Protein AF-A0A3L8B3D9-F1 (afdb_monomer)

Mean predicted aligned error: 12.48 Å

Solvent-accessible surface area (backbone atoms only — not comparable to full-atom values): 19902 Å² total; per-residue (Å²): 131,82,75,71,50,74,35,73,72,52,37,77,37,43,44,33,79,46,63,21,27,47,73,89,37,82,32,69,69,59,34,49,48,49,50,52,53,47,42,60,42,43,46,84,67,85,53,73,77,55,95,77,71,73,79,82,75,90,79,70,77,66,78,83,80,82,68,80,89,84,62,93,87,73,68,92,82,68,87,80,83,73,86,80,74,57,61,68,60,52,48,52,48,49,52,52,69,70,43,74,51,58,26,36,39,33,36,41,34,40,81,52,83,59,31,41,36,39,40,36,39,34,27,44,81,92,43,80,75,48,74,49,79,47,75,37,68,46,92,51,89,80,44,37,85,81,42,44,70,61,47,48,54,51,46,48,51,53,48,50,39,48,54,52,38,60,68,68,41,84,86,56,78,54,63,72,56,48,54,50,49,70,74,44,81,84,70,89,79,83,64,95,44,56,65,40,44,40,19,46,40,49,13,50,31,24,39,41,44,17,60,38,71,69,40,67,69,30,39,54,47,13,40,55,24,23,51,52,20,40,73,72,42,74,86,38,62,68,52,39,52,54,33,21,50,44,28,41,76,68,72,34,30,72,62,16,36,54,37,38,51,53,43,52,54,49,57,60,70,70,53,62,88,90,57,86,80,50,67,67,61,50,51,53,52,52,51,49,52,50,54,34,30,55,29,35,44,68,63,78,39,73,69,41,35,52,50,17,50,56,50,30,52,56,46,37,56,49,47,56,52,49,41,65,68,63,50,74,56,98,44,78,72,27,56,64,56,40,52,52,46,53,50,55,42,60,74,40,65,125

Secondary structure (DSSP, 8-state):
-----HHHHT-TTTEEEEEEEETTEE-HHHHHHHHHHHHHHHS-------SSSSS----S--------S--TTS-TT-----TT--HHHHHHHHHHHHSPPSEEEEEEEEE-SSEEEEEEEEEETTEEEEEEEEEEE-SSTT-HHHHHHHHHHHHHHHHHHHHHHHHH-TT---HHHHHHHHHS-------SSHHHHHHHHHHHHHHHHHHHH--HHHHHHHHHHHHHHHHH-TT-HHHHHHHHHHHHHTT-HHHHHHHHHHHHHHHHHTSPTTSPPPHHHHHHHHHHHHHHHHHHHTT--HHHHHHHHHHHHHHHHHHHHHHHHHSSS--HHHHHHHHHHHHHHHHH--

Nearest PDB structures (foldseek):
  2pl2-assembly1_B  TM=3.962E-01  e=4.564E-02  Thermus thermophilus HB27
  2c2l-assembly4_D  TM=3.718E-01  e=7.655E-02  Mus musculus
  8ffv-assembly1_D  TM=4.829E-01  e=8.828E-01  Homo sapiens
  1kt1-assembly1_A  TM=3.239E-01  e=3.969E-01  Saimiri boliviensis
  1ihg-assembly1_A  TM=5.149E-01  e=3.452E+00  Bos taurus

Foldseek 3Di:
DAQDFLCVLPPCAAEAADWEAEQNHTDPVLSVLLVVLLCLLTPQDDADFDPPFDDPPPPPRDPDPPPPPDDPDPPPDDPDPDDPPPVVVVVVVVVSVPHHHQKYKYWYWYDDQFKIKIKIWIDGVVDTQDIDIFIFGDPDRRCCVVCVVVSSSVRSLLVSLVCSLQLQAPPHDRPVSNVSNVVDPDNPDHAPDSLLSSLVSLLVSLLSVCRRPVDPVSLVSNLVSLVSNCVRPVLDLSSLVSNLSSCLSVLNLVVSLVSLVSNLVSLVVPDDPPDDDDLVSVLVSLVSLLSNLVSQCSVPDPVSVVVSLVSLVVSLVVLVVSLVVQQPDDDPVSVVSNVSSVVSNVSSPD

Sequence (350 aa):
MQVVGVWDYYRPNNLKIGTITVDNTESKSHAELFRARFDHHFQPKTSKPLSKGFVEVQTLDFPQLFLAADSESKFNDITIEVKGVNVGLLYRYITLVAEPPRWTIEGDIQTMPDRLLLSLRMTRGDRLIRTWYLEEYAQVPGEIEKEKALMLERLIDQAIFQIAFDLTNRSEKNEDIVNWQRSLPVHNISFPDRRSFAAFYDGKSALSRYFAFGGQKDLLTAIEKLRLLRAYMPDFNEGLKLLALALAENRNETEAIHVYEQLLDLMKRSQPAGAAVSAQSVLEIRSVELHKATALSKLYVWRSTHQAHDELVALSEKLDQDYKVYCKTSSTDAITTCAKFEELQALTSI

Radius of gyration: 23.55 Å; Cα contacts (8 Å, |Δi|>4): 410; chains: 1; bounding box: 64×55×68 Å

Structure (mmCIF, N/CA/C/O backbone):
data_AF-A0A3L8B3D9-F1
#
_entry.id   AF-A0A3L8B3D9-F1
#
loop_
_atom_site.group_PDB
_atom_site.id
_atom_site.type_symbol
_atom_site.label_atom_id
_atom_site.label_alt_id
_atom_site.label_comp_id
_atom_site.label_asym_id
_atom_site.label_entity_id
_atom_site.label_seq_id
_atom_site.pdbx_PDB_ins_code
_atom_site.Cartn_x
_atom_site.Cartn_y
_atom_site.Cartn_z
_atom_site.occupancy
_atom_site.B_iso_or_equiv
_atom_site.auth_seq_id
_atom_site.auth_comp_id
_atom_site.auth_asym_id
_atom_site.auth_atom_id
_atom_site.pdbx_PDB_model_num
ATOM 1 N N . MET A 1 1 ? -3.434 7.097 -17.054 1.00 23.52 1 MET A N 1
ATOM 2 C CA . MET A 1 1 ? -4.725 6.814 -16.393 1.00 23.52 1 MET A CA 1
ATOM 3 C C . MET A 1 1 ? -4.432 6.856 -14.903 1.00 23.52 1 MET A C 1
ATOM 5 O O . MET A 1 1 ? -3.704 5.992 -14.455 1.00 23.52 1 MET A O 1
ATOM 9 N N . GLN A 1 2 ? -4.835 7.911 -14.186 1.00 28.23 2 GLN A N 1
ATOM 10 C CA . GLN A 1 2 ? -4.461 8.093 -12.774 1.00 28.23 2 GLN A CA 1
ATOM 11 C C . GLN A 1 2 ? -4.980 6.921 -11.931 1.00 28.23 2 GLN A C 1
ATOM 13 O O . GLN A 1 2 ? -6.186 6.667 -11.915 1.00 28.23 2 GLN A O 1
ATOM 18 N N . VAL A 1 3 ? -4.087 6.226 -11.224 1.00 32.84 3 VAL A N 1
ATOM 19 C CA . VAL A 1 3 ? -4.480 5.291 -10.165 1.00 32.84 3 VAL A CA 1
ATOM 20 C C . VAL A 1 3 ? -5.039 6.113 -9.007 1.00 32.84 3 VAL A C 1
ATOM 22 O O . VAL A 1 3 ? -4.303 6.676 -8.200 1.00 32.84 3 VAL A O 1
ATOM 25 N N . VAL A 1 4 ? -6.365 6.201 -8.950 1.00 42.16 4 VAL A N 1
ATOM 26 C CA . VAL A 1 4 ? -7.094 6.811 -7.837 1.00 42.16 4 VAL A CA 1
ATOM 27 C C . VAL A 1 4 ? -6.780 6.016 -6.571 1.00 42.16 4 VAL A C 1
ATOM 29 O O . VAL A 1 4 ? -7.023 4.808 -6.504 1.00 42.16 4 VAL A O 1
ATOM 32 N N . GLY A 1 5 ? -6.168 6.674 -5.586 1.00 51.06 5 GLY A N 1
ATOM 33 C CA . GLY A 1 5 ? -5.795 6.044 -4.322 1.00 51.06 5 GLY A CA 1
ATOM 34 C C . GLY A 1 5 ? -7.026 5.798 -3.459 1.00 51.06 5 GLY A C 1
ATOM 35 O O . GLY A 1 5 ? -8.008 6.519 -3.589 1.00 51.06 5 GLY A O 1
ATOM 36 N N . VAL A 1 6 ? -6.968 4.821 -2.541 1.00 57.62 6 VAL A N 1
ATOM 37 C CA . VAL A 1 6 ? -8.037 4.569 -1.550 1.00 57.62 6 VAL A CA 1
ATOM 38 C C . VAL A 1 6 ? -8.478 5.886 -0.909 1.00 57.62 6 VAL A C 1
ATOM 40 O O . VAL A 1 6 ? -9.656 6.183 -0.907 1.00 57.62 6 VAL A O 1
ATOM 43 N N . TRP A 1 7 ? -7.556 6.770 -0.538 1.00 55.28 7 TRP A N 1
ATOM 44 C CA . TRP A 1 7 ? -7.857 8.115 -0.034 1.00 55.28 7 TRP A CA 1
ATOM 45 C C . TRP A 1 7 ? -8.907 8.925 -0.810 1.00 55.28 7 TRP A C 1
ATOM 47 O O . TRP A 1 7 ? -9.766 9.558 -0.200 1.00 55.28 7 TRP A O 1
ATOM 57 N N . ASP A 1 8 ? -8.890 8.889 -2.142 1.00 53.66 8 ASP A N 1
ATOM 58 C CA . ASP A 1 8 ? -9.846 9.641 -2.959 1.00 53.66 8 ASP A CA 1
ATOM 59 C C . ASP A 1 8 ? -11.281 9.104 -2.828 1.00 53.66 8 ASP A C 1
ATOM 61 O O . ASP A 1 8 ? -12.239 9.862 -2.992 1.00 53.66 8 ASP A O 1
ATOM 65 N N . TYR A 1 9 ? -11.440 7.824 -2.469 1.00 54.84 9 TYR A N 1
ATOM 66 C CA . TYR A 1 9 ? -12.733 7.217 -2.136 1.00 54.84 9 TYR A CA 1
ATOM 67 C C . TYR A 1 9 ? -13.242 7.708 -0.771 1.00 54.84 9 TYR A C 1
ATOM 69 O O . TYR A 1 9 ? -14.443 7.913 -0.591 1.00 54.84 9 TYR A O 1
ATOM 77 N N . TYR A 1 10 ? -12.324 7.965 0.162 1.00 53.97 10 TYR A N 1
ATOM 78 C CA . TYR A 1 10 ? -12.592 8.306 1.564 1.00 53.97 10 TYR A CA 1
ATOM 79 C C . TYR A 1 10 ? -12.478 9.797 1.869 1.00 53.97 10 TYR A C 1
ATOM 81 O O . TYR A 1 10 ? -12.386 10.169 3.038 1.00 53.97 10 TYR A O 1
ATOM 89 N N . ARG A 1 11 ? -12.502 10.663 0.843 1.00 55.00 11 ARG A N 1
ATOM 90 C CA . ARG A 1 11 ? -12.524 12.119 1.039 1.00 55.00 11 ARG A CA 1
ATOM 91 C C . ARG A 1 11 ? -13.501 12.511 2.161 1.00 55.00 11 ARG A C 1
ATOM 93 O O . ARG A 1 11 ? -14.571 11.899 2.261 1.00 55.00 11 ARG A O 1
ATOM 100 N N . PRO A 1 12 ? -13.196 13.573 2.930 1.00 45.91 12 PRO A N 1
ATOM 101 C CA . PRO A 1 12 ? -13.907 13.952 4.159 1.00 45.91 12 PRO A CA 1
ATOM 102 C C . PRO A 1 12 ? -15.431 14.147 4.039 1.00 45.91 12 PRO A C 1
ATOM 104 O O . PRO A 1 12 ? -16.119 14.191 5.055 1.00 45.91 12 PRO A O 1
ATOM 107 N N . ASN A 1 13 ? -15.974 14.208 2.821 1.00 50.09 13 ASN A N 1
ATOM 108 C CA . ASN A 1 13 ? -17.396 14.423 2.564 1.00 50.09 13 ASN A CA 1
ATOM 109 C C . ASN A 1 13 ? -18.163 13.162 2.135 1.00 50.09 13 ASN A C 1
ATOM 111 O O . ASN A 1 13 ? -19.366 13.229 1.906 1.00 50.09 13 ASN A O 1
ATOM 115 N N . ASN A 1 14 ? -17.508 11.999 2.043 1.00 65.12 14 ASN A N 1
ATOM 116 C CA . ASN A 1 14 ? -18.201 10.728 1.814 1.00 65.12 14 ASN A CA 1
ATOM 117 C C . ASN A 1 14 ? -18.301 9.904 3.097 1.00 65.12 14 ASN A C 1
ATOM 119 O O . ASN A 1 14 ? -19.384 9.421 3.407 1.00 65.12 14 ASN A O 1
ATOM 123 N N . LEU A 1 15 ? -17.216 9.781 3.861 1.00 71.06 15 LEU A N 1
ATOM 124 C CA . LEU A 1 15 ? -17.174 8.971 5.076 1.00 71.06 15 LEU A CA 1
ATOM 125 C C . LEU A 1 15 ? -16.643 9.796 6.247 1.00 71.06 15 LEU A C 1
ATOM 127 O O . LEU A 1 15 ? -15.539 10.333 6.185 1.00 71.06 15 LEU A O 1
ATOM 131 N N . LYS A 1 16 ? -17.412 9.868 7.332 1.00 79.31 16 LYS A N 1
ATOM 132 C CA . LYS A 1 16 ? -17.019 10.537 8.573 1.00 79.31 16 LYS A CA 1
ATOM 133 C C . LYS A 1 16 ? -16.787 9.509 9.675 1.00 79.31 16 LYS A C 1
ATOM 135 O O . LYS A 1 16 ? -17.637 8.661 9.924 1.00 79.31 16 LYS A O 1
ATOM 140 N N . ILE A 1 17 ? -15.682 9.646 10.406 1.00 80.00 17 ILE A N 1
ATOM 141 C CA . ILE A 1 17 ? -15.532 8.991 11.713 1.00 80.00 17 ILE A CA 1
ATOM 142 C C . ILE A 1 17 ? -16.391 9.763 12.720 1.00 80.00 17 ILE A C 1
ATOM 144 O O . ILE A 1 17 ? -16.147 10.951 12.956 1.00 80.00 17 ILE A O 1
ATOM 148 N N . GLY A 1 18 ? -17.436 9.114 13.223 1.00 81.19 18 GLY A N 1
ATOM 149 C CA . GLY A 1 18 ? -18.369 9.614 14.225 1.00 81.19 18 GLY A CA 1
ATOM 150 C C . GLY A 1 18 ? -17.808 9.490 15.639 1.00 81.19 18 GLY A C 1
ATOM 151 O O . GLY A 1 18 ? -16.622 9.734 15.874 1.00 81.19 18 GLY A O 1
ATOM 152 N N . THR A 1 19 ? -18.674 9.150 16.588 1.00 86.56 19 THR A N 1
ATOM 153 C CA . THR A 1 19 ? -18.287 8.960 17.987 1.00 86.56 19 THR A CA 1
ATOM 154 C C . THR A 1 19 ? -17.548 7.634 18.153 1.00 86.56 19 THR A C 1
ATOM 156 O O . THR A 1 19 ? -17.939 6.617 17.577 1.00 86.56 19 THR A O 1
ATOM 159 N N . ILE A 1 20 ? -16.474 7.651 18.944 1.00 87.56 20 ILE A N 1
ATOM 160 C CA . ILE A 1 20 ? -15.840 6.437 19.456 1.00 87.56 20 ILE A CA 1
ATOM 161 C C . ILE A 1 20 ? -16.052 6.404 20.964 1.00 87.56 20 ILE A C 1
ATOM 163 O O . ILE A 1 20 ? -15.706 7.368 21.649 1.00 87.56 20 ILE A O 1
ATOM 167 N N . THR A 1 21 ? -16.621 5.317 21.473 1.00 87.44 21 THR A N 1
ATOM 168 C CA . THR A 1 21 ? -16.729 5.039 22.905 1.00 87.44 21 THR A CA 1
ATOM 169 C C . THR A 1 21 ? -15.628 4.083 23.347 1.00 87.44 21 THR A C 1
ATOM 171 O O . THR A 1 21 ? -15.196 3.217 22.590 1.00 87.44 21 THR A O 1
ATOM 174 N N . VAL A 1 22 ? -15.143 4.263 24.571 1.00 86.50 22 VAL A N 1
ATOM 175 C CA . VAL A 1 22 ? -14.196 3.376 25.249 1.00 86.50 22 VAL A CA 1
ATOM 176 C C . VAL A 1 22 ? -14.793 3.043 26.602 1.00 86.50 22 VAL A C 1
ATOM 178 O O . VAL A 1 22 ? -15.055 3.952 27.390 1.00 86.50 22 VAL A O 1
ATOM 181 N N . ASP A 1 23 ? -15.059 1.766 26.855 1.00 87.88 23 ASP A N 1
ATOM 182 C CA . ASP A 1 23 ? -15.650 1.290 28.108 1.00 87.88 23 ASP A CA 1
ATOM 183 C C . ASP A 1 23 ? -16.920 2.094 28.487 1.00 87.88 23 ASP A C 1
ATOM 185 O O . ASP A 1 23 ? -17.102 2.533 29.622 1.00 87.88 23 ASP A O 1
ATOM 189 N N . ASN A 1 24 ? -17.801 2.312 27.497 1.00 84.94 24 ASN A N 1
ATOM 190 C CA . ASN A 1 24 ? -19.035 3.118 27.565 1.00 84.94 24 ASN A CA 1
ATOM 191 C C . ASN A 1 24 ? -18.855 4.635 27.775 1.00 84.94 24 ASN A C 1
ATOM 193 O O . ASN A 1 24 ? -19.826 5.336 28.062 1.00 84.94 24 ASN A O 1
ATOM 197 N N . THR A 1 25 ? -17.643 5.169 27.610 1.00 87.00 25 THR A N 1
ATOM 198 C CA . THR A 1 25 ? -17.372 6.613 27.696 1.00 87.00 25 THR A CA 1
ATOM 199 C C . THR A 1 25 ? -16.970 7.183 26.342 1.00 87.00 25 THR A C 1
ATOM 201 O O . THR A 1 25 ? -16.122 6.623 25.654 1.00 87.00 25 THR A O 1
ATOM 204 N N . GLU A 1 26 ? -17.576 8.294 25.921 1.00 87.75 26 GLU A N 1
ATOM 205 C CA . GLU A 1 26 ? -17.192 8.941 24.663 1.00 87.75 26 GLU A CA 1
ATOM 206 C C . GLU A 1 26 ? -15.747 9.445 24.718 1.00 87.75 26 GLU A C 1
ATOM 208 O O . GLU A 1 26 ? -15.338 10.129 25.659 1.00 87.75 26 GLU A O 1
ATOM 213 N N . SER A 1 27 ? -14.979 9.160 23.669 1.00 86.00 27 SER A N 1
ATOM 214 C CA . SER A 1 27 ? -13.580 9.541 23.577 1.00 86.00 27 SER A CA 1
ATOM 215 C C . SER A 1 27 ? -13.250 10.221 22.253 1.00 86.00 27 SER A C 1
ATOM 217 O O . SER A 1 27 ? -13.063 9.592 21.208 1.00 86.00 27 SER A O 1
ATOM 219 N N . LYS A 1 28 ? -13.106 11.549 22.311 1.00 85.12 28 LYS A N 1
ATOM 220 C CA . LYS A 1 28 ? -12.676 12.358 21.160 1.00 85.12 28 LYS A CA 1
ATOM 221 C C . LYS A 1 28 ? -11.265 12.001 20.694 1.00 85.12 28 LYS A C 1
ATOM 223 O O . LYS A 1 28 ? -11.034 11.930 19.492 1.00 85.12 28 LYS A O 1
ATOM 228 N N . SER A 1 29 ? -10.356 11.709 21.627 1.00 83.69 29 SER A N 1
ATOM 229 C CA . SER A 1 29 ? -8.969 11.353 21.309 1.00 83.69 29 SER A CA 1
ATOM 230 C C . SER A 1 29 ? -8.868 10.062 20.495 1.00 83.69 29 SER A C 1
ATOM 232 O O . SER A 1 29 ? -8.048 9.982 19.588 1.00 83.69 29 SER A O 1
ATOM 234 N N . HIS A 1 30 ? -9.727 9.070 20.750 1.00 83.00 30 HIS A N 1
ATOM 235 C CA . HIS A 1 30 ? -9.735 7.824 19.978 1.00 83.00 30 HIS A CA 1
ATOM 236 C C . HIS A 1 30 ? -10.319 8.029 18.575 1.00 83.00 30 HIS A C 1
ATOM 238 O O . HIS A 1 30 ? -9.801 7.473 17.607 1.00 83.00 30 HIS A O 1
ATOM 244 N N . ALA A 1 31 ? -11.349 8.873 18.437 1.00 81.12 31 ALA A N 1
ATOM 245 C CA . ALA A 1 31 ? -11.868 9.267 17.125 1.00 81.12 31 ALA A CA 1
ATOM 246 C C . ALA A 1 31 ? -10.813 10.022 16.295 1.00 81.12 31 ALA A C 1
ATOM 248 O O . ALA A 1 31 ? -10.682 9.791 15.093 1.00 81.12 31 ALA A O 1
ATOM 249 N N . GLU A 1 32 ? -10.035 10.900 16.929 1.00 83.56 32 GLU A N 1
ATOM 250 C CA . GLU A 1 32 ? -8.904 11.591 16.301 1.00 83.56 32 GLU A CA 1
ATOM 251 C C . GLU A 1 32 ? -7.762 10.638 15.951 1.00 83.56 32 GLU A C 1
ATOM 253 O O . GLU A 1 32 ? -7.227 10.733 14.848 1.00 83.56 32 GLU A O 1
ATOM 258 N N . LEU A 1 33 ? -7.443 9.674 16.820 1.00 82.38 33 LEU A N 1
ATOM 259 C CA . LEU A 1 33 ? -6.465 8.627 16.533 1.00 82.38 33 LEU A CA 1
ATOM 260 C C . LEU A 1 33 ? -6.871 7.825 15.292 1.00 82.38 33 LEU A C 1
ATOM 262 O O . LEU A 1 33 ? -6.049 7.627 14.402 1.00 82.38 33 LEU A O 1
ATOM 266 N N . PHE A 1 34 ? -8.141 7.428 15.180 1.00 82.38 34 PHE A N 1
ATOM 267 C CA . PHE A 1 34 ? -8.643 6.713 14.006 1.00 82.38 34 PHE A CA 1
ATOM 268 C C . PHE A 1 34 ? -8.451 7.527 12.718 1.00 82.38 34 PHE A C 1
ATOM 270 O O . PHE A 1 34 ? -7.950 7.000 11.726 1.00 82.38 34 PHE A O 1
ATOM 277 N N . ARG A 1 35 ? -8.787 8.826 12.738 1.00 81.12 35 ARG A N 1
ATOM 278 C CA . ARG A 1 35 ? -8.556 9.727 11.594 1.00 81.12 35 ARG A CA 1
ATOM 279 C C . ARG A 1 35 ? -7.069 9.852 11.269 1.00 81.12 35 ARG A C 1
ATOM 281 O O . ARG A 1 35 ? -6.681 9.641 10.129 1.00 81.12 35 ARG A O 1
ATOM 288 N N . ALA A 1 36 ? -6.230 10.100 12.272 1.00 80.19 36 ALA A N 1
ATOM 289 C CA . ALA A 1 36 ? -4.791 10.253 12.088 1.00 80.19 36 ALA A CA 1
ATOM 290 C C . ALA A 1 36 ? -4.136 8.988 11.512 1.00 80.19 36 ALA A C 1
ATOM 292 O O . ALA A 1 36 ? -3.274 9.088 10.641 1.00 80.19 36 ALA A O 1
ATOM 293 N N . ARG A 1 37 ? -4.552 7.792 11.955 1.00 82.94 37 ARG A N 1
ATOM 294 C CA . ARG A 1 37 ? -4.076 6.515 11.396 1.00 82.94 37 ARG A CA 1
ATOM 295 C C . ARG A 1 37 ? -4.593 6.288 9.978 1.00 82.94 37 ARG A C 1
ATOM 297 O O . ARG A 1 37 ? -3.844 5.820 9.125 1.00 82.94 37 ARG A O 1
ATOM 304 N N . PHE A 1 38 ? -5.837 6.661 9.694 1.00 81.88 38 PHE A N 1
ATOM 305 C CA . PHE A 1 38 ? -6.391 6.562 8.347 1.00 81.88 38 PHE A CA 1
ATOM 306 C C . PHE A 1 38 ? -5.600 7.446 7.367 1.00 81.88 38 PHE A C 1
ATOM 308 O O . PHE A 1 38 ? -5.130 6.975 6.328 1.00 81.88 38 PHE A O 1
ATOM 315 N N . ASP A 1 39 ? -5.349 8.696 7.756 1.00 77.44 39 ASP A N 1
ATOM 316 C CA . ASP A 1 39 ? -4.531 9.645 7.003 1.00 77.44 39 ASP A CA 1
ATOM 317 C C . ASP A 1 39 ? -3.089 9.142 6.870 1.00 77.44 39 ASP A C 1
ATOM 319 O O . ASP A 1 39 ? -2.483 9.225 5.801 1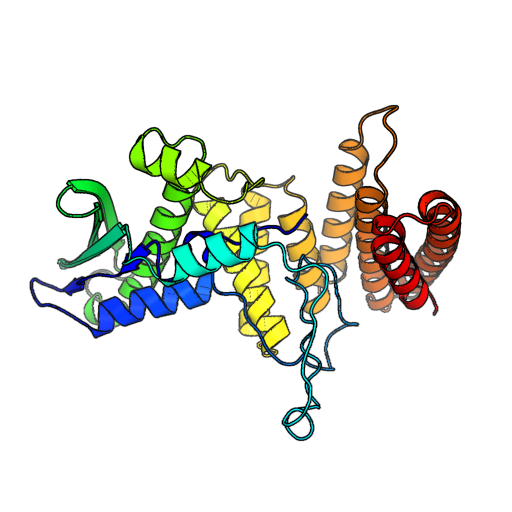.00 77.44 39 ASP A O 1
ATOM 323 N N . HIS A 1 40 ? -2.518 8.568 7.932 1.00 80.44 40 HIS A N 1
ATOM 324 C CA . HIS A 1 40 ? -1.181 7.977 7.913 1.00 80.44 40 HIS A CA 1
ATOM 325 C C . HIS A 1 40 ? -1.026 6.930 6.800 1.00 80.44 40 HIS A C 1
ATOM 327 O O . HIS A 1 40 ? -0.033 6.980 6.072 1.00 80.44 40 HIS A O 1
ATOM 333 N N . HIS A 1 41 ? -2.011 6.047 6.625 1.00 78.38 41 HIS A N 1
ATOM 334 C CA . HIS A 1 41 ? -1.962 4.946 5.656 1.00 78.38 41 HIS A CA 1
ATOM 335 C C . HIS A 1 41 ? -2.370 5.337 4.241 1.00 78.38 41 HIS A C 1
ATOM 337 O O . HIS A 1 41 ? -1.776 4.848 3.284 1.00 78.38 41 HIS A O 1
ATOM 343 N N . PHE A 1 42 ? -3.364 6.209 4.084 1.00 73.06 42 PHE A N 1
ATOM 344 C CA . PHE A 1 42 ? -3.962 6.440 2.768 1.00 73.06 42 PHE A CA 1
ATOM 345 C C . PHE A 1 42 ? -3.702 7.827 2.197 1.00 73.06 42 PHE A C 1
ATOM 347 O O . PHE A 1 42 ? -3.615 7.947 0.974 1.00 73.06 42 PHE A O 1
ATOM 354 N N . GLN A 1 43 ? -3.553 8.861 3.030 1.00 71.88 43 GLN A N 1
ATOM 355 C CA . GLN A 1 43 ? -3.369 10.219 2.526 1.00 71.88 43 GLN A CA 1
ATOM 356 C C . GLN A 1 43 ? -2.022 10.341 1.794 1.00 71.88 43 GLN A C 1
ATOM 358 O O . GLN A 1 43 ? -0.982 10.041 2.398 1.00 71.88 43 GLN A O 1
ATOM 363 N N . PRO A 1 44 ? -2.014 10.830 0.536 1.00 63.38 44 PRO A N 1
ATOM 364 C CA . PRO A 1 44 ? -0.785 11.113 -0.194 1.00 63.38 44 PRO A CA 1
ATOM 365 C C . PRO A 1 44 ? 0.143 12.012 0.623 1.00 63.38 44 PRO A C 1
ATOM 367 O O . PRO A 1 44 ? -0.292 13.023 1.179 1.00 63.38 44 PRO A O 1
ATOM 370 N N . LYS A 1 45 ? 1.424 11.645 0.712 1.00 64.06 45 LYS A N 1
ATOM 371 C CA . LYS A 1 45 ? 2.417 12.437 1.439 1.00 64.06 45 LYS A CA 1
ATOM 372 C C . LYS A 1 45 ? 3.045 13.429 0.476 1.00 64.06 45 LYS A C 1
ATOM 374 O O . LYS A 1 45 ? 3.747 13.046 -0.452 1.00 64.06 45 LYS A O 1
ATOM 379 N N . THR A 1 46 ? 2.759 14.706 0.691 1.00 52.16 46 THR A N 1
ATOM 380 C CA . THR A 1 46 ? 3.385 15.804 -0.041 1.00 52.16 46 THR A CA 1
ATOM 381 C C . THR A 1 46 ? 4.504 16.382 0.810 1.00 52.16 46 THR A C 1
ATOM 383 O O . THR A 1 46 ? 4.250 16.914 1.891 1.00 52.16 46 THR A O 1
ATOM 386 N N . SER A 1 47 ? 5.733 16.319 0.323 1.00 44.34 47 SER A N 1
ATOM 387 C CA . SER A 1 47 ? 6.820 17.162 0.810 1.00 44.34 47 SER A CA 1
ATOM 388 C C . SER A 1 47 ? 7.577 17.747 -0.380 1.00 44.34 47 SER A C 1
ATOM 390 O O . SER A 1 47 ? 7.399 17.317 -1.521 1.00 44.34 47 SER A O 1
ATOM 392 N N . LYS A 1 48 ? 8.412 18.756 -0.111 1.00 39.62 48 LYS A N 1
ATOM 393 C CA . LYS A 1 48 ? 9.407 19.214 -1.083 1.00 39.62 48 LYS A CA 1
ATOM 394 C C . LYS A 1 48 ? 10.393 18.062 -1.330 1.00 39.62 48 LYS A C 1
ATOM 396 O O . LYS A 1 48 ? 10.864 17.495 -0.342 1.00 39.62 48 LYS A O 1
ATOM 401 N N . PRO A 1 49 ? 10.715 17.725 -2.591 1.00 40.72 49 PRO A N 1
ATOM 402 C CA . PRO A 1 49 ? 11.615 16.622 -2.895 1.00 40.72 49 PRO A CA 1
ATOM 403 C C . PRO A 1 49 ? 12.956 16.827 -2.183 1.00 40.72 49 PRO A C 1
ATOM 405 O O . PRO A 1 49 ? 13.581 17.886 -2.285 1.00 40.72 49 PRO A O 1
ATOM 408 N N . LEU A 1 50 ? 13.387 15.816 -1.427 1.00 39.06 50 LEU A N 1
ATOM 409 C CA . LEU A 1 50 ? 14.740 15.760 -0.892 1.00 39.06 50 LEU A CA 1
ATOM 410 C C . LEU A 1 50 ? 15.690 15.650 -2.086 1.00 39.06 50 LEU A C 1
ATOM 412 O O . LEU A 1 50 ? 15.758 14.619 -2.743 1.00 39.06 50 LEU A O 1
ATOM 416 N N . SER A 1 51 ? 16.465 16.701 -2.343 1.00 34.12 51 SER A N 1
ATOM 417 C CA . SER A 1 51 ? 17.477 16.775 -3.410 1.00 34.12 51 SER A CA 1
ATOM 418 C C . SER A 1 51 ? 18.665 15.812 -3.230 1.00 34.12 51 SER A C 1
ATOM 420 O O . SER A 1 51 ? 19.711 15.970 -3.859 1.00 34.12 51 SER A O 1
ATOM 422 N N . LYS A 1 52 ? 18.544 14.819 -2.345 1.00 35.84 52 LYS A N 1
ATOM 423 C CA . LYS A 1 52 ? 19.580 13.844 -2.012 1.00 35.84 52 LYS A CA 1
ATOM 424 C C . LYS A 1 52 ? 18.941 12.477 -1.780 1.00 35.84 52 LYS A C 1
ATOM 426 O O . LYS A 1 52 ? 18.674 12.100 -0.646 1.00 35.84 52 LYS A O 1
ATOM 431 N N . GLY A 1 53 ? 18.719 11.750 -2.867 1.00 30.75 53 GLY A N 1
ATOM 432 C CA . GLY A 1 53 ? 18.223 10.375 -2.844 1.00 30.75 53 GLY A CA 1
ATOM 433 C C . GLY A 1 53 ? 17.565 10.039 -4.172 1.00 30.75 53 GLY A C 1
ATOM 434 O O . GLY A 1 53 ? 16.378 10.274 -4.327 1.00 30.75 53 GLY A O 1
ATOM 435 N N . PHE A 1 54 ? 18.379 9.548 -5.111 1.00 35.53 54 PHE A N 1
ATOM 436 C CA . PHE A 1 54 ? 18.025 9.227 -6.496 1.00 35.53 54 PHE A CA 1
ATOM 437 C C . PHE A 1 54 ? 17.501 10.399 -7.338 1.00 35.53 54 PHE A C 1
ATOM 439 O O . PHE A 1 54 ? 16.967 11.395 -6.859 1.00 35.53 54 PHE A O 1
ATOM 446 N N . VAL A 1 55 ? 17.760 10.290 -8.639 1.00 33.41 55 VAL A N 1
ATOM 447 C CA . VAL A 1 55 ? 17.134 11.137 -9.645 1.00 33.41 55 VAL A CA 1
ATOM 448 C C . VAL A 1 55 ? 15.629 10.977 -9.483 1.00 33.41 55 VAL A C 1
ATOM 450 O O . VAL A 1 55 ? 15.136 9.854 -9.415 1.00 33.41 55 VAL A O 1
ATOM 453 N N . GLU A 1 56 ? 14.955 12.112 -9.349 1.00 29.38 56 GLU A N 1
ATOM 454 C CA . GLU A 1 56 ? 13.515 12.285 -9.242 1.00 29.38 56 GLU A CA 1
ATOM 455 C C . GLU A 1 56 ? 12.780 11.275 -10.139 1.00 29.38 56 GLU A C 1
ATOM 457 O O . GLU A 1 56 ? 12.691 11.439 -11.351 1.00 29.38 56 GLU A O 1
ATOM 462 N N . VAL A 1 57 ? 12.278 10.184 -9.550 1.00 31.61 57 VAL A N 1
ATOM 463 C CA . VAL A 1 57 ? 11.423 9.225 -10.256 1.00 31.61 57 VAL A CA 1
ATOM 464 C C . VAL A 1 57 ? 10.042 9.861 -10.361 1.00 31.61 57 VAL A C 1
ATOM 466 O O . VAL A 1 57 ? 9.107 9.514 -9.634 1.00 31.61 57 VAL A O 1
ATOM 469 N N . GLN A 1 58 ? 9.891 10.814 -11.280 1.00 33.72 58 GLN A N 1
ATOM 470 C CA . GLN A 1 58 ? 8.582 11.236 -11.754 1.00 33.72 58 GLN A CA 1
ATOM 471 C C . GLN A 1 58 ? 8.006 10.134 -12.651 1.00 33.72 58 GLN A C 1
ATOM 473 O O . GLN A 1 58 ? 7.925 10.286 -13.854 1.00 33.72 58 GLN A O 1
ATOM 478 N N . THR A 1 59 ? 7.619 8.982 -12.090 1.00 31.61 59 THR A N 1
ATOM 479 C CA . THR A 1 59 ? 6.624 8.050 -12.679 1.00 31.61 59 THR A CA 1
ATOM 480 C C . THR A 1 59 ? 6.336 6.860 -11.749 1.00 31.61 59 THR A C 1
ATOM 482 O O . THR A 1 59 ? 6.484 5.680 -12.081 1.00 31.61 59 THR A O 1
ATOM 485 N N . LEU A 1 60 ? 5.827 7.173 -10.562 1.00 29.44 60 LEU A N 1
ATOM 486 C CA . LEU A 1 60 ? 4.890 6.318 -9.830 1.00 29.44 60 LEU A CA 1
ATOM 487 C C . LEU A 1 60 ? 3.614 7.137 -9.675 1.00 29.44 60 LEU A C 1
ATOM 489 O O . LEU A 1 60 ? 3.482 7.801 -8.659 1.00 29.44 60 LEU A O 1
ATOM 493 N N . ASP A 1 61 ? 2.775 7.194 -10.721 1.00 29.17 61 ASP A N 1
ATOM 494 C CA . ASP A 1 61 ? 1.489 7.919 -10.771 1.00 29.17 61 ASP A CA 1
ATOM 495 C C . ASP A 1 61 ? 1.314 8.973 -9.662 1.00 29.17 61 ASP A C 1
ATOM 497 O O . ASP A 1 61 ? 0.513 8.830 -8.735 1.00 29.17 61 ASP A O 1
ATOM 501 N N . PHE A 1 62 ? 2.113 10.039 -9.742 1.00 30.09 62 PHE A N 1
ATOM 502 C CA . PHE A 1 62 ? 1.858 11.235 -8.962 1.00 30.09 62 PHE A CA 1
ATOM 503 C C . PHE A 1 62 ? 0.654 11.933 -9.610 1.00 30.09 62 PHE A C 1
ATOM 505 O O . PHE A 1 62 ? 0.650 12.121 -10.835 1.00 30.09 62 PHE A O 1
ATOM 512 N N . PRO A 1 63 ? -0.376 12.359 -8.855 1.00 28.19 63 PRO A N 1
ATOM 513 C CA . PRO A 1 63 ? -1.212 13.443 -9.345 1.00 28.19 63 PRO A CA 1
ATOM 514 C C . PRO A 1 63 ? -0.267 14.614 -9.629 1.00 28.19 63 PRO A C 1
ATOM 516 O O . PRO A 1 63 ? 0.539 14.961 -8.771 1.00 28.19 63 PRO A O 1
ATOM 519 N N . GLN A 1 64 ? -0.311 15.139 -10.855 1.00 28.02 64 GLN A N 1
ATOM 520 C CA . GLN A 1 64 ? 0.539 16.225 -11.343 1.00 28.02 64 GLN A CA 1
ATOM 521 C C . GLN A 1 64 ? 0.734 17.304 -10.268 1.00 28.02 64 GLN A C 1
ATOM 523 O O . GLN A 1 64 ? -0.139 18.140 -10.044 1.00 28.02 64 GLN A O 1
ATOM 528 N N . LEU A 1 65 ? 1.897 17.290 -9.619 1.00 27.17 65 LEU A N 1
ATOM 529 C CA . LEU A 1 65 ? 2.388 18.384 -8.794 1.00 27.17 65 LEU A CA 1
ATOM 530 C C . LEU A 1 65 ? 3.022 19.418 -9.729 1.00 27.17 65 LEU A C 1
ATOM 532 O O . LEU A 1 65 ? 4.225 19.637 -9.714 1.00 27.17 65 LEU A O 1
ATOM 536 N N . PHE A 1 66 ? 2.197 20.083 -10.539 1.00 27.25 66 PHE A N 1
ATOM 537 C CA . PHE A 1 66 ? 2.510 21.444 -10.967 1.00 27.25 66 PHE A CA 1
ATOM 538 C C . PHE A 1 66 ? 1.950 22.399 -9.916 1.00 27.25 66 PHE A C 1
ATOM 540 O O . PHE A 1 66 ? 0.915 23.031 -10.099 1.00 27.25 66 PHE A O 1
ATOM 547 N N . LEU A 1 67 ? 2.657 22.495 -8.796 1.00 29.81 67 LEU A N 1
ATOM 548 C CA . LEU A 1 67 ? 2.722 23.739 -8.044 1.00 29.81 67 LEU A CA 1
ATOM 549 C C . LEU A 1 67 ? 4.203 24.079 -7.950 1.00 29.81 67 LEU A C 1
ATOM 551 O O . LEU A 1 67 ? 4.905 23.647 -7.039 1.00 29.81 67 LEU A O 1
ATOM 555 N N . ALA A 1 68 ? 4.679 24.812 -8.957 1.00 27.69 68 ALA A N 1
ATOM 556 C CA . ALA A 1 68 ? 5.947 25.508 -8.861 1.00 27.69 68 ALA A CA 1
ATOM 557 C C . ALA A 1 68 ? 5.841 26.481 -7.679 1.00 27.69 68 ALA A C 1
ATOM 559 O O . ALA A 1 68 ? 5.096 27.460 -7.718 1.00 27.69 68 ALA A O 1
ATOM 560 N N . ALA A 1 69 ? 6.549 26.168 -6.601 1.00 33.81 69 ALA A N 1
ATOM 561 C CA . ALA A 1 69 ? 6.771 27.088 -5.506 1.00 33.81 69 ALA A CA 1
ATOM 562 C C . ALA A 1 69 ? 7.798 28.126 -5.972 1.00 33.81 69 ALA A C 1
ATOM 564 O O . ALA A 1 69 ? 8.984 27.825 -5.945 1.00 33.81 69 ALA A O 1
ATOM 565 N N . ASP A 1 70 ? 7.326 29.274 -6.474 1.00 34.91 70 ASP A N 1
ATOM 566 C CA . ASP A 1 70 ? 7.998 30.585 -6.352 1.00 34.91 70 ASP A CA 1
ATOM 567 C C . ASP A 1 70 ? 7.210 31.729 -7.023 1.00 34.91 70 ASP A C 1
ATOM 569 O O . ASP A 1 70 ? 7.722 32.493 -7.843 1.00 34.91 70 ASP A O 1
ATOM 573 N N . SER A 1 71 ? 5.932 31.904 -6.675 1.00 33.84 71 SER A N 1
ATOM 574 C CA . SER A 1 71 ? 5.190 33.065 -7.188 1.00 33.84 71 SER A CA 1
ATOM 575 C C . SER A 1 71 ? 4.065 33.576 -6.290 1.00 33.84 71 SER A C 1
ATOM 577 O O . SER A 1 71 ? 3.055 34.048 -6.795 1.00 33.84 71 SER A O 1
ATOM 579 N N . GLU A 1 72 ? 4.210 33.542 -4.966 1.00 31.84 72 GLU A N 1
ATOM 580 C CA . GLU A 1 72 ? 3.179 34.098 -4.066 1.00 31.84 72 GLU A CA 1
ATOM 581 C C . GLU A 1 72 ? 3.147 35.640 -4.001 1.00 31.84 72 GLU A C 1
ATOM 583 O O . GLU A 1 72 ? 2.249 36.202 -3.387 1.00 31.84 72 GLU A O 1
ATOM 588 N N . SER A 1 73 ? 4.049 36.365 -4.677 1.00 33.28 73 SER A N 1
ATOM 589 C CA . SER A 1 73 ? 4.098 37.840 -4.602 1.00 33.28 73 SER A CA 1
ATOM 590 C C . SER A 1 73 ? 3.749 38.600 -5.891 1.00 33.28 73 SER A C 1
ATOM 592 O O . SER A 1 73 ? 3.935 39.815 -5.940 1.00 33.28 73 SER A O 1
ATOM 594 N N . LYS A 1 74 ? 3.217 37.943 -6.936 1.00 35.03 74 LYS A N 1
ATOM 595 C CA . LYS A 1 74 ? 2.902 38.611 -8.225 1.00 35.03 74 LYS A CA 1
ATOM 596 C C . LYS A 1 74 ? 1.484 38.412 -8.785 1.00 35.03 74 LYS A C 1
ATOM 598 O O . LYS A 1 74 ? 1.240 38.793 -9.923 1.00 35.03 74 LYS A O 1
ATOM 603 N N . PHE A 1 75 ? 0.536 37.874 -8.017 1.00 33.19 75 PHE A N 1
ATOM 604 C CA . PHE A 1 75 ? -0.780 37.471 -8.551 1.00 33.19 75 PHE A CA 1
ATOM 605 C C . PHE A 1 75 ? -1.976 38.364 -8.190 1.00 33.19 75 PHE A C 1
ATOM 607 O O . PHE A 1 75 ? -3.113 37.948 -8.392 1.00 33.19 75 PHE A O 1
ATOM 614 N N . ASN A 1 76 ? -1.768 39.598 -7.726 1.00 29.64 76 ASN A N 1
ATOM 615 C CA . ASN A 1 76 ? -2.913 40.458 -7.398 1.00 29.64 76 ASN A CA 1
ATOM 616 C C . ASN A 1 76 ? -3.622 41.087 -8.612 1.00 29.64 76 ASN A C 1
ATOM 618 O O . ASN A 1 76 ? -4.718 41.593 -8.423 1.00 29.64 76 ASN A O 1
ATOM 622 N N . ASP A 1 77 ? -3.086 40.979 -9.837 1.00 31.52 77 ASP A N 1
ATOM 623 C CA . ASP A 1 77 ? -3.701 41.570 -11.043 1.00 31.52 77 ASP A CA 1
ATOM 624 C C . ASP A 1 77 ? -3.689 40.638 -12.275 1.00 31.52 77 ASP A C 1
AT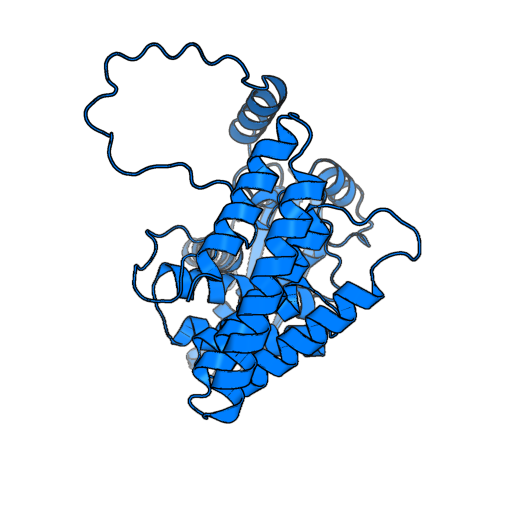OM 626 O O . ASP A 1 77 ? -3.386 41.062 -13.389 1.00 31.52 77 ASP A O 1
ATOM 630 N N . ILE A 1 78 ? -4.019 39.350 -12.118 1.00 28.89 78 ILE A N 1
ATOM 631 C CA . ILE A 1 78 ? -4.242 38.470 -13.282 1.00 28.89 78 ILE A CA 1
ATOM 632 C C . ILE A 1 78 ? -5.699 38.017 -13.319 1.00 28.89 78 ILE A C 1
ATOM 634 O O . ILE A 1 78 ? -6.126 37.132 -12.582 1.00 28.89 78 ILE A O 1
ATOM 638 N N . THR A 1 79 ? -6.466 38.612 -14.232 1.00 28.69 79 THR A N 1
ATOM 639 C CA . THR A 1 79 ? -7.764 38.089 -14.666 1.00 28.69 79 THR A CA 1
ATOM 640 C C . THR A 1 79 ? -7.495 36.873 -15.554 1.00 28.69 79 THR A C 1
ATOM 642 O O . THR A 1 79 ? -7.097 37.007 -16.709 1.00 28.69 79 THR A O 1
ATOM 645 N N . ILE A 1 80 ? -7.633 35.667 -15.001 1.00 32.84 80 ILE A N 1
ATOM 646 C CA . ILE A 1 80 ? -7.406 34.426 -15.749 1.00 32.84 80 ILE A CA 1
ATOM 647 C C . ILE A 1 80 ? -8.696 34.050 -16.497 1.00 32.84 80 ILE A C 1
ATOM 649 O O . ILE A 1 80 ? -9.637 33.528 -15.901 1.00 32.84 80 ILE A O 1
ATOM 653 N N . GLU A 1 81 ? -8.733 34.257 -17.815 1.00 32.03 81 GLU A N 1
ATOM 654 C CA . GLU A 1 81 ? -9.684 33.569 -18.700 1.00 32.03 81 GLU A CA 1
ATOM 655 C C . GLU A 1 81 ? -9.193 32.132 -18.954 1.00 32.03 81 GLU A C 1
ATOM 657 O O . GLU A 1 81 ? -8.361 31.875 -19.825 1.00 32.03 81 GLU A O 1
ATOM 662 N N . VAL A 1 82 ? -9.694 31.162 -18.180 1.00 38.84 82 VAL A N 1
ATOM 663 C CA . VAL A 1 82 ? -9.347 29.742 -18.367 1.00 38.84 82 VAL A CA 1
ATOM 664 C C . VAL A 1 82 ? -10.220 29.125 -19.467 1.00 38.84 82 VAL A C 1
ATOM 666 O O . VAL A 1 82 ? -11.346 28.689 -19.222 1.00 38.84 82 VAL A O 1
ATOM 669 N N . LYS A 1 83 ? -9.689 29.015 -20.691 1.00 30.02 83 LYS A N 1
ATOM 670 C CA . LYS A 1 83 ? -10.226 28.089 -21.704 1.00 30.02 83 LYS A CA 1
ATOM 671 C C . LYS A 1 83 ? -9.935 26.648 -21.275 1.00 30.02 83 LYS A C 1
ATOM 673 O O . LYS A 1 83 ? -8.777 26.260 -21.179 1.00 30.02 83 LYS A O 1
ATOM 678 N N . GLY A 1 84 ? -10.984 25.847 -21.077 1.00 37.66 84 GLY A N 1
ATOM 679 C CA . GLY A 1 84 ? -10.863 24.392 -20.899 1.00 37.66 84 GLY A CA 1
ATOM 680 C C . GLY A 1 84 ? -11.215 23.838 -19.517 1.00 37.66 84 GLY A C 1
ATOM 681 O O . GLY A 1 84 ? -10.942 22.669 -19.258 1.00 37.66 84 GLY A O 1
ATOM 682 N N . VAL A 1 85 ? -11.853 24.612 -18.631 1.00 40.72 85 VAL A N 1
ATOM 683 C CA . VAL A 1 85 ? -12.418 24.040 -17.398 1.00 40.72 85 VAL A CA 1
ATOM 684 C C . VAL A 1 85 ? -13.564 23.102 -17.772 1.00 40.72 85 VAL A C 1
ATOM 686 O O . VAL A 1 85 ? -14.601 23.535 -18.274 1.00 40.72 85 VAL A O 1
ATOM 689 N N . ASN A 1 86 ? -13.392 21.804 -17.520 1.00 38.84 86 ASN A N 1
ATOM 690 C CA . ASN A 1 86 ? -14.484 20.844 -17.610 1.00 38.84 86 ASN A CA 1
ATOM 691 C C . ASN A 1 86 ? -15.488 21.156 -16.490 1.00 38.84 86 ASN A C 1
ATOM 693 O O . ASN A 1 86 ? -15.337 20.714 -15.351 1.00 38.84 86 ASN A O 1
ATOM 697 N N . VAL A 1 87 ? -16.506 21.950 -16.827 1.00 37.31 87 VAL A N 1
ATOM 698 C CA . VAL A 1 87 ? -17.558 22.411 -15.910 1.00 37.31 87 VAL A CA 1
ATOM 699 C C . VAL A 1 87 ? -18.263 21.233 -15.233 1.00 37.31 87 VAL A C 1
ATOM 701 O O . VAL A 1 87 ? -18.677 21.356 -14.089 1.00 37.31 87 VAL A O 1
ATOM 704 N N . GLY A 1 88 ? -18.323 20.062 -15.877 1.00 36.78 88 GLY A N 1
ATOM 705 C CA . GLY A 1 88 ? -18.852 18.838 -15.276 1.00 36.78 88 GLY A CA 1
ATOM 706 C C . GLY A 1 88 ? -17.990 18.304 -14.129 1.00 36.78 88 GLY A C 1
ATOM 707 O O . GLY A 1 88 ? -18.528 17.930 -13.091 1.00 36.78 88 GLY A O 1
ATOM 708 N N . LEU A 1 89 ? -16.659 18.310 -14.268 1.00 39.09 89 LEU A N 1
ATOM 709 C CA . LEU A 1 89 ? -15.739 17.941 -13.182 1.00 39.09 89 LEU A CA 1
ATOM 710 C C . LEU A 1 89 ? -15.743 18.978 -12.058 1.00 39.09 89 LEU A C 1
ATOM 712 O O . LEU A 1 89 ? -15.714 18.597 -10.891 1.00 39.09 89 LEU A O 1
ATOM 716 N N . LEU A 1 90 ? -15.831 20.265 -12.402 1.00 39.09 90 LEU A N 1
ATOM 717 C CA . LEU A 1 90 ? -15.909 21.342 -11.418 1.00 39.09 90 LEU A CA 1
ATOM 718 C C . LEU A 1 90 ? -17.228 21.286 -10.638 1.00 39.09 90 LEU A C 1
ATOM 720 O O . LEU A 1 90 ? -17.215 21.360 -9.418 1.00 39.09 90 LEU A O 1
ATOM 724 N N . TYR A 1 91 ? -18.354 21.075 -11.323 1.00 40.06 91 TYR A N 1
ATOM 725 C CA . TYR A 1 91 ? -19.660 20.886 -10.698 1.00 40.06 91 TYR A CA 1
ATOM 726 C C . TYR A 1 91 ? -19.652 19.648 -9.805 1.00 40.06 91 TYR A C 1
ATOM 728 O O . TYR A 1 91 ? -19.998 19.751 -8.639 1.00 40.06 91 TYR A O 1
ATOM 736 N N . ARG A 1 92 ? -19.146 18.504 -10.287 1.00 42.69 92 ARG A N 1
ATOM 737 C CA . ARG A 1 92 ? -19.029 17.275 -9.486 1.00 42.69 92 ARG A CA 1
ATOM 738 C C . ARG A 1 92 ? -18.136 17.476 -8.259 1.00 42.69 92 ARG A C 1
ATOM 740 O O . ARG A 1 92 ? -18.477 16.986 -7.189 1.00 42.69 92 ARG A O 1
ATOM 747 N N . TYR A 1 93 ? -17.038 18.223 -8.392 1.00 41.50 93 TYR A N 1
ATOM 748 C CA . TYR A 1 93 ? -16.173 18.617 -7.279 1.00 41.50 93 TYR A CA 1
ATOM 749 C C . TYR A 1 93 ? -16.902 19.532 -6.287 1.00 41.50 93 TYR A C 1
ATOM 751 O O . TYR A 1 93 ? -16.868 19.263 -5.094 1.00 41.50 93 TYR A O 1
ATOM 759 N N . ILE A 1 94 ? -17.614 20.557 -6.759 1.00 44.25 94 ILE A N 1
ATOM 760 C CA . ILE A 1 94 ? -18.400 21.474 -5.922 1.00 44.25 94 ILE A CA 1
ATOM 761 C C . ILE A 1 94 ? -19.519 20.719 -5.192 1.00 44.25 94 ILE A C 1
ATOM 763 O O . ILE A 1 94 ? -19.681 20.901 -3.990 1.00 44.25 94 ILE A O 1
ATOM 767 N N . THR A 1 95 ? -20.241 19.820 -5.865 1.00 40.97 95 THR A N 1
ATOM 768 C CA . THR A 1 95 ? -21.273 18.971 -5.249 1.00 40.97 95 THR A CA 1
ATOM 769 C C . THR A 1 95 ? -20.671 18.021 -4.210 1.00 40.97 95 THR A C 1
ATOM 771 O O . THR A 1 95 ? -21.212 17.888 -3.119 1.00 40.97 95 THR A O 1
ATOM 774 N N . LEU A 1 96 ? -19.511 17.418 -4.495 1.00 42.72 96 LEU A N 1
ATOM 775 C CA . LEU A 1 96 ? -18.770 16.591 -3.532 1.00 42.72 96 LEU A CA 1
ATOM 776 C C . LEU A 1 96 ? -18.245 17.399 -2.336 1.00 42.72 96 LEU A C 1
ATOM 778 O O . LEU A 1 96 ? -18.098 16.846 -1.252 1.00 42.72 96 LEU A O 1
ATOM 782 N N . VAL A 1 97 ? -17.934 18.686 -2.516 1.00 39.88 97 VAL A N 1
ATOM 783 C CA . VAL A 1 97 ? -17.443 19.567 -1.445 1.00 39.88 97 VAL A CA 1
ATOM 784 C C . VAL A 1 97 ? -18.585 20.108 -0.570 1.00 39.88 97 VAL A C 1
ATOM 786 O O . VAL A 1 97 ? -18.391 20.298 0.628 1.00 39.88 97 VAL A O 1
ATOM 789 N N . ALA A 1 98 ? -19.766 20.336 -1.151 1.00 39.72 98 ALA A N 1
ATOM 790 C CA . ALA A 1 98 ? -20.890 21.013 -0.502 1.00 39.72 98 ALA A CA 1
ATOM 791 C C . ALA A 1 98 ? -21.908 20.085 0.192 1.00 39.72 98 ALA A C 1
ATOM 793 O O . ALA A 1 98 ? -22.715 20.571 0.984 1.00 39.72 98 ALA A O 1
ATOM 794 N N . GLU A 1 99 ? -21.913 18.777 -0.086 1.00 47.88 99 GLU A N 1
ATOM 795 C CA . GLU A 1 99 ? -22.836 17.839 0.566 1.00 47.88 99 GLU A CA 1
ATOM 796 C C . GLU A 1 99 ? -22.315 17.343 1.934 1.00 47.88 99 GLU A C 1
ATOM 798 O O . GLU A 1 99 ? -21.121 17.065 2.077 1.00 47.88 99 GLU A O 1
ATOM 803 N N . PRO A 1 100 ? -23.192 17.192 2.950 1.00 50.25 100 PRO A N 1
ATOM 804 C CA . PRO A 1 100 ? -22.819 16.590 4.228 1.00 50.25 100 PRO A CA 1
ATOM 805 C C . PRO A 1 100 ? -22.365 15.129 4.047 1.00 50.25 100 PRO A C 1
ATOM 807 O O . PRO A 1 100 ? -22.824 14.458 3.118 1.00 50.25 100 PRO A O 1
ATOM 810 N N . PRO A 1 101 ? -21.505 14.604 4.946 1.00 57.59 101 PRO A N 1
ATOM 811 C CA . PRO A 1 101 ? -20.987 13.246 4.835 1.00 57.59 101 PRO A CA 1
ATOM 812 C C . PRO A 1 101 ? -22.119 12.222 4.766 1.00 5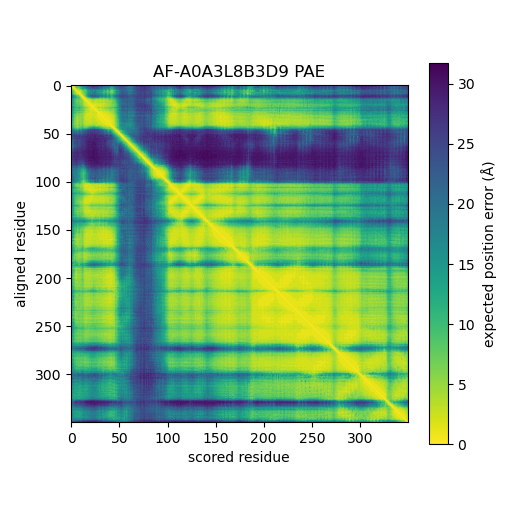7.59 101 PRO A C 1
ATOM 814 O O . PRO A 1 101 ? -22.935 12.113 5.681 1.00 57.59 101 PRO A O 1
ATOM 817 N N . ARG A 1 102 ? -22.164 11.473 3.659 1.00 70.56 102 ARG A N 1
ATOM 818 C CA . ARG A 1 102 ? -23.235 10.505 3.366 1.00 70.56 102 ARG A CA 1
ATOM 819 C C . ARG A 1 102 ? -23.187 9.265 4.266 1.00 70.56 102 ARG A C 1
ATOM 821 O O . ARG A 1 102 ? -24.202 8.584 4.403 1.00 70.56 102 ARG A O 1
ATOM 828 N N . TRP A 1 103 ? -22.035 8.977 4.867 1.00 80.50 103 TRP A N 1
ATOM 829 C CA . TRP A 1 103 ? -21.791 7.775 5.657 1.00 80.50 103 TRP A CA 1
ATOM 830 C C . TRP A 1 103 ? -21.041 8.109 6.949 1.00 80.50 103 TRP A C 1
ATOM 832 O O . TRP A 1 103 ? -20.098 8.905 6.937 1.00 80.50 103 TRP A O 1
ATOM 842 N N . THR A 1 104 ? -21.418 7.460 8.048 1.00 85.88 104 THR A N 1
ATOM 843 C CA . THR A 1 104 ? -20.783 7.633 9.362 1.00 85.88 104 THR A CA 1
ATOM 844 C C . THR A 1 104 ? -20.286 6.290 9.874 1.00 85.88 104 THR A C 1
ATOM 846 O O . THR A 1 104 ? -21.005 5.300 9.778 1.00 85.88 104 THR A O 1
ATOM 849 N N . ILE A 1 105 ? -19.069 6.247 10.418 1.00 86.88 105 ILE A N 1
ATOM 850 C CA . ILE A 1 105 ? -18.543 5.096 11.161 1.00 86.88 105 ILE A CA 1
ATOM 851 C C . ILE A 1 105 ? -18.439 5.459 12.633 1.00 86.88 105 ILE A C 1
ATOM 853 O O . ILE A 1 105 ? -17.707 6.378 12.992 1.00 86.88 105 ILE A O 1
ATOM 857 N N . GLU A 1 106 ? -19.138 4.714 13.473 1.00 89.25 106 GLU A N 1
ATOM 858 C CA . GLU A 1 106 ? -19.072 4.815 14.930 1.00 89.25 106 GLU A CA 1
ATOM 859 C C . GLU A 1 106 ? -18.365 3.590 15.496 1.00 89.25 106 GLU A C 1
ATOM 861 O O . GLU A 1 106 ? -18.458 2.501 14.924 1.00 89.25 106 GLU A O 1
ATOM 866 N N . GLY A 1 107 ? -17.645 3.769 16.601 1.00 89.81 107 GLY A N 1
ATOM 867 C CA . GLY A 1 107 ? -16.860 2.709 17.225 1.00 89.81 107 GLY A CA 1
ATOM 868 C C . GLY A 1 107 ? -17.156 2.551 18.706 1.00 89.81 107 GLY A C 1
ATOM 869 O O . GLY A 1 107 ? -17.400 3.537 19.390 1.00 89.81 107 GLY A O 1
ATOM 870 N N . ASP A 1 108 ? -17.081 1.321 19.198 1.00 91.38 108 ASP A N 1
ATOM 871 C CA . ASP A 1 108 ? -17.086 1.003 20.623 1.00 91.38 108 ASP A CA 1
ATOM 872 C C . ASP A 1 108 ? -15.919 0.071 20.939 1.00 91.38 108 ASP A C 1
ATOM 874 O O . ASP A 1 108 ? -15.809 -1.012 20.355 1.00 91.38 108 ASP A O 1
ATOM 878 N N . ILE A 1 109 ? -15.045 0.522 21.834 1.00 90.81 109 ILE A N 1
ATOM 8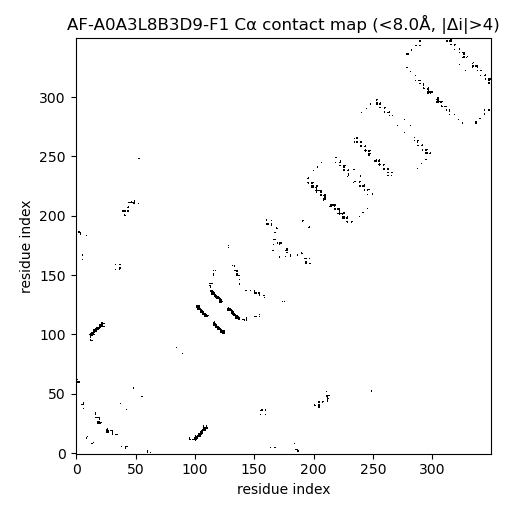79 C CA . ILE A 1 109 ? -13.880 -0.207 22.321 1.00 90.81 109 ILE A CA 1
ATOM 880 C C . ILE A 1 109 ? -14.184 -0.712 23.726 1.00 90.81 109 ILE A C 1
ATOM 882 O O . ILE A 1 109 ? -14.518 0.073 24.611 1.00 90.81 109 ILE A O 1
ATOM 886 N N . GLN A 1 110 ? -14.002 -2.010 23.943 1.00 91.25 110 GLN A N 1
ATOM 887 C CA . GLN A 1 110 ? -14.160 -2.636 25.251 1.00 91.25 110 GLN A CA 1
ATOM 888 C C . GLN A 1 110 ? -12.847 -3.275 25.689 1.00 91.25 110 GLN A C 1
ATOM 890 O O . GLN A 1 110 ? -12.260 -4.088 24.967 1.00 91.25 110 GLN A O 1
ATOM 895 N N . THR A 1 111 ? -12.400 -2.912 26.887 1.00 88.81 111 THR A N 1
ATOM 896 C CA . THR A 1 111 ? -11.223 -3.494 27.526 1.00 88.81 111 THR A CA 1
ATOM 897 C C . THR A 1 111 ? -11.632 -4.758 28.280 1.00 88.81 111 THR A C 1
ATOM 899 O O . THR A 1 111 ? -12.408 -4.702 29.232 1.00 88.81 111 THR A O 1
ATOM 902 N N . MET A 1 112 ? -11.098 -5.907 27.870 1.00 87.19 112 MET A N 1
ATOM 903 C CA . MET A 1 112 ? -11.250 -7.191 28.563 1.00 87.19 112 MET A CA 1
ATOM 904 C C . MET A 1 112 ? -9.925 -7.564 29.254 1.00 87.19 112 MET A C 1
ATOM 906 O O . MET A 1 112 ? -8.897 -6.973 28.936 1.00 87.19 112 MET A O 1
ATOM 910 N N . PRO A 1 113 ? -9.894 -8.536 30.186 1.00 83.75 113 PRO A N 1
ATOM 911 C CA . PRO A 1 113 ? -8.670 -8.873 30.925 1.00 83.75 113 PRO A CA 1
ATOM 912 C C . PRO A 1 113 ? -7.482 -9.323 30.055 1.00 83.75 113 PRO A C 1
ATOM 914 O O . PRO A 1 113 ? -6.330 -9.149 30.447 1.00 83.75 113 PRO A O 1
ATOM 917 N N . ASP A 1 114 ? -7.754 -9.915 28.893 1.00 86.75 114 ASP A N 1
ATOM 918 C CA . ASP A 1 114 ? -6.773 -10.532 27.994 1.00 86.75 114 ASP A CA 1
ATOM 919 C C . ASP A 1 114 ? -6.747 -9.919 26.581 1.00 86.75 114 ASP A C 1
ATOM 921 O O . ASP A 1 114 ? -5.857 -10.235 25.785 1.00 86.75 114 ASP A O 1
ATOM 925 N N . ARG A 1 115 ? -7.705 -9.040 26.256 1.00 89.50 115 ARG A N 1
ATOM 926 C CA . ARG A 1 115 ? -7.883 -8.495 24.904 1.00 89.50 115 ARG A CA 1
ATOM 927 C C . ARG A 1 115 ? -8.584 -7.141 24.876 1.00 89.50 115 ARG A C 1
ATOM 929 O O . ARG A 1 115 ? -9.291 -6.758 25.804 1.00 89.50 115 ARG A O 1
ATOM 936 N N . LEU A 1 116 ? -8.448 -6.452 23.752 1.00 90.75 116 LEU A N 1
ATOM 937 C CA . LEU A 1 116 ? -9.298 -5.330 23.367 1.00 90.75 116 LEU A CA 1
ATOM 938 C C . LEU A 1 116 ? -10.302 -5.797 22.316 1.00 90.75 116 LEU A C 1
ATOM 940 O O . LEU A 1 116 ? -9.929 -6.492 21.372 1.00 90.75 116 LEU A O 1
ATOM 944 N N . LEU A 1 117 ? -11.559 -5.394 22.467 1.00 91.31 117 LEU A N 1
ATOM 945 C CA . LEU A 1 117 ? -12.609 -5.599 21.474 1.00 91.31 117 LEU A CA 1
ATOM 946 C C . LEU A 1 117 ? -12.953 -4.259 20.835 1.00 91.31 117 LEU A C 1
ATOM 948 O O . LEU A 1 117 ? -13.131 -3.275 21.544 1.00 91.31 117 LEU A O 1
ATOM 952 N N . LEU A 1 118 ? -13.080 -4.227 19.514 1.00 91.44 118 LEU A N 1
ATOM 953 C CA . LEU A 1 118 ? -13.545 -3.068 18.762 1.00 91.44 118 LEU A CA 1
ATOM 954 C C . LEU A 1 118 ? -14.743 -3.481 17.915 1.00 91.44 118 LEU A C 1
ATOM 956 O O . LEU A 1 118 ? -14.623 -4.308 17.010 1.00 91.44 118 LEU A O 1
ATOM 960 N N . SER A 1 119 ? -15.894 -2.874 18.189 1.00 91.69 119 SER A N 1
ATOM 961 C CA . SER A 1 119 ? -17.053 -2.949 17.307 1.00 91.69 119 SER A CA 1
ATOM 962 C C . SER A 1 119 ? -17.187 -1.649 16.524 1.00 91.69 119 SER A C 1
ATOM 964 O O . SER A 1 119 ? -17.096 -0.567 17.093 1.00 91.69 119 SER A O 1
ATOM 966 N N . LEU A 1 120 ? -17.377 -1.746 15.212 1.00 90.94 120 LEU A N 1
ATOM 967 C CA . LEU A 1 120 ? -17.531 -0.594 14.326 1.00 90.94 120 LEU A CA 1
ATOM 968 C C . LEU A 1 120 ? -18.830 -0.718 13.561 1.00 90.94 120 LEU A C 1
ATOM 970 O O . LEU A 1 120 ? -19.107 -1.775 13.005 1.00 90.94 120 LEU A O 1
ATOM 974 N N . ARG A 1 121 ? -19.610 0.355 13.496 1.00 90.56 121 ARG A N 1
ATOM 975 C CA . ARG A 1 121 ? -20.899 0.397 12.803 1.00 90.56 121 ARG A CA 1
ATOM 976 C C . ARG A 1 121 ? -20.853 1.476 11.742 1.00 90.56 121 ARG A C 1
ATOM 978 O O . ARG A 1 121 ? -20.591 2.630 12.059 1.00 90.56 121 ARG A O 1
ATOM 985 N N . MET A 1 122 ? -21.122 1.103 10.495 1.00 88.94 122 MET A N 1
ATOM 986 C CA . MET A 1 122 ? -21.309 2.055 9.407 1.00 88.94 122 MET A CA 1
ATOM 987 C C . MET A 1 122 ? -22.793 2.306 9.187 1.00 88.94 122 MET A C 1
ATOM 989 O O . MET A 1 122 ? -23.557 1.370 8.933 1.00 88.94 122 MET A O 1
ATOM 993 N N . THR A 1 123 ? -23.185 3.570 9.237 1.00 86.50 123 THR A N 1
ATOM 994 C CA . THR A 1 123 ? -24.555 4.028 9.026 1.00 86.50 123 THR A CA 1
ATOM 995 C C . THR A 1 123 ? -24.632 5.017 7.869 1.00 86.50 123 THR A C 1
ATOM 997 O O . THR A 1 123 ? -23.652 5.666 7.496 1.00 86.50 123 THR A O 1
ATOM 1000 N N . ARG A 1 124 ? -25.823 5.123 7.281 1.00 83.69 124 ARG A N 1
ATOM 1001 C CA . ARG A 1 124 ? -26.197 6.162 6.317 1.00 83.69 124 ARG A CA 1
ATOM 1002 C C . ARG A 1 124 ? -27.529 6.748 6.771 1.00 83.69 124 ARG A C 1
ATOM 1004 O O . ARG A 1 124 ? -28.569 6.106 6.617 1.00 83.69 124 ARG A O 1
ATOM 1011 N N . GLY A 1 125 ? -27.486 7.939 7.368 1.00 79.81 125 GLY A N 1
ATOM 1012 C CA . GLY A 1 125 ? -28.597 8.419 8.196 1.00 79.81 125 GLY A CA 1
ATOM 1013 C C . GLY A 1 125 ? -28.869 7.423 9.328 1.00 79.81 125 GLY A C 1
ATOM 1014 O O . GLY A 1 125 ? -27.927 6.944 9.955 1.00 79.81 125 GLY A O 1
ATOM 1015 N N . ASP A 1 126 ? -30.128 7.033 9.515 1.00 81.00 126 ASP A N 1
ATOM 1016 C CA . ASP A 1 126 ? -30.534 6.093 10.575 1.00 81.00 126 ASP A CA 1
ATOM 1017 C C . ASP A 1 126 ? -30.350 4.612 10.198 1.00 81.00 126 ASP A C 1
ATOM 1019 O O . ASP A 1 126 ? -30.555 3.712 11.016 1.00 81.00 126 ASP A O 1
ATOM 1023 N N . ARG A 1 127 ? -29.986 4.316 8.944 1.00 83.88 127 ARG A N 1
ATOM 1024 C CA . ARG A 1 127 ? -29.865 2.936 8.465 1.00 83.88 127 ARG A CA 1
ATOM 1025 C C . ARG A 1 127 ? -28.488 2.369 8.792 1.00 83.88 127 ARG A C 1
ATOM 1027 O O . ARG A 1 127 ? -27.481 2.882 8.305 1.00 83.88 127 ARG A O 1
ATOM 1034 N N . LEU A 1 128 ? -28.454 1.256 9.528 1.00 88.19 128 LEU A N 1
ATOM 1035 C CA . LEU A 1 128 ? -27.255 0.430 9.690 1.00 88.19 128 LEU A CA 1
ATOM 1036 C C . LEU A 1 128 ? -26.950 -0.316 8.387 1.00 88.19 128 LEU A C 1
ATOM 1038 O O . LEU A 1 128 ? -27.804 -1.009 7.835 1.00 88.19 128 LEU A O 1
ATOM 1042 N N . ILE A 1 129 ? -25.717 -0.179 7.913 1.00 87.75 129 ILE A N 1
ATOM 1043 C CA . ILE A 1 129 ? -25.258 -0.754 6.647 1.00 87.75 129 ILE A CA 1
ATOM 1044 C C . ILE A 1 129 ? -24.400 -1.981 6.913 1.00 87.75 129 ILE A C 1
ATOM 1046 O O . ILE A 1 129 ? -24.573 -3.018 6.270 1.00 87.75 129 ILE A O 1
ATOM 1050 N N . ARG A 1 130 ? -23.459 -1.855 7.851 1.00 88.12 130 ARG A N 1
ATOM 1051 C CA . ARG A 1 130 ? -22.508 -2.908 8.189 1.00 88.12 130 ARG A CA 1
ATOM 1052 C C . ARG A 1 130 ? -21.977 -2.729 9.602 1.00 88.12 130 ARG A C 1
ATOM 1054 O O . ARG A 1 130 ? -21.847 -1.603 10.077 1.00 88.12 130 ARG A O 1
ATOM 1061 N N . THR A 1 131 ? -21.620 -3.852 10.213 1.00 90.38 131 THR A N 1
ATOM 1062 C CA . THR A 1 131 ? -20.889 -3.897 11.473 1.00 90.38 131 THR A CA 1
ATOM 1063 C C . THR A 1 131 ? -19.631 -4.740 11.306 1.00 90.38 131 THR A C 1
ATOM 1065 O O . THR A 1 131 ? -19.680 -5.791 10.666 1.00 90.38 131 THR A O 1
ATOM 1068 N N . TRP A 1 132 ? -18.529 -4.300 11.903 1.00 91.75 132 TRP A N 1
ATOM 1069 C CA . TRP A 1 132 ? -17.301 -5.074 12.047 1.00 91.75 132 TRP A CA 1
ATOM 1070 C C . TRP A 1 132 ? -17.024 -5.333 13.520 1.00 91.75 132 TRP A C 1
ATOM 1072 O O . TRP A 1 132 ? -17.284 -4.475 14.361 1.00 91.75 132 TRP A O 1
ATOM 1082 N N . TYR A 1 133 ? -16.466 -6.504 13.804 1.00 92.62 133 TYR A N 1
ATOM 1083 C CA . TYR A 1 133 ? -15.988 -6.888 15.125 1.00 92.62 133 TYR A CA 1
ATOM 1084 C C . TYR A 1 133 ? -14.537 -7.321 14.986 1.00 92.62 133 TYR A C 1
ATOM 1086 O O . TYR A 1 133 ? -14.227 -8.187 14.166 1.00 92.62 133 TYR A O 1
ATOM 1094 N N . LEU A 1 134 ? -13.655 -6.684 15.747 1.00 92.62 134 LEU A N 1
ATOM 1095 C CA . LEU A 1 134 ? -12.231 -6.973 15.764 1.00 92.62 134 LEU A CA 1
ATOM 1096 C C . LEU A 1 134 ? -11.775 -7.188 17.203 1.00 92.62 134 LEU A C 1
ATOM 1098 O O . LEU A 1 134 ? -12.296 -6.563 18.126 1.00 92.62 134 LEU A O 1
ATOM 1102 N N . GLU A 1 135 ? -10.787 -8.057 17.375 1.00 92.88 135 GLU A N 1
ATOM 1103 C CA . GLU A 1 135 ? -10.198 -8.365 18.673 1.00 92.88 135 GLU A CA 1
ATOM 1104 C C . GLU A 1 135 ? -8.675 -8.310 18.560 1.00 92.88 135 GLU A C 1
ATOM 1106 O O . GLU A 1 135 ? -8.114 -8.778 17.570 1.00 92.88 135 GLU A O 1
ATOM 1111 N N . GLU A 1 136 ? -8.011 -7.773 19.579 1.00 91.56 136 GLU A N 1
ATOM 1112 C CA . GLU A 1 136 ? -6.553 -7.789 19.700 1.00 91.56 136 GLU A CA 1
ATOM 1113 C C . GLU A 1 136 ? -6.170 -8.350 21.069 1.00 91.56 136 GLU A C 1
ATOM 1115 O O . GLU A 1 136 ? -6.593 -7.821 22.097 1.00 91.56 136 GLU A O 1
ATOM 1120 N N . TYR A 1 137 ? -5.365 -9.411 21.081 1.00 89.25 137 TYR A N 1
ATOM 1121 C CA . TYR A 1 137 ? -4.929 -10.094 22.301 1.00 89.25 137 TYR A CA 1
ATOM 1122 C C . TYR A 1 137 ? -3.612 -9.510 22.816 1.00 89.25 137 TYR A C 1
ATOM 1124 O O . TYR A 1 137 ? -2.748 -9.116 22.025 1.00 89.25 137 TYR A O 1
ATOM 1132 N N . ALA A 1 138 ? -3.457 -9.459 24.140 1.00 85.62 138 ALA A N 1
ATOM 1133 C CA . ALA A 1 138 ? -2.182 -9.096 24.753 1.00 85.62 138 ALA A CA 1
ATOM 1134 C C . ALA A 1 138 ? -1.118 -10.138 24.382 1.00 85.62 138 ALA A C 1
ATOM 1136 O O . ALA A 1 138 ? -1.401 -11.340 24.362 1.00 85.62 138 ALA A O 1
ATOM 1137 N N . GLN A 1 139 ? 0.103 -9.694 24.080 1.00 83.75 139 GLN A N 1
ATOM 1138 C CA . GLN A 1 139 ? 1.184 -10.629 23.760 1.00 83.75 139 GLN A CA 1
ATOM 1139 C C . GLN A 1 139 ? 1.653 -11.362 25.013 1.00 83.75 139 GLN A C 1
ATOM 1141 O O . GLN A 1 139 ? 1.940 -12.560 24.956 1.00 83.75 139 GLN A O 1
ATOM 1146 N N . VAL A 1 140 ? 1.689 -10.656 26.146 1.00 80.94 140 VAL A N 1
ATOM 1147 C CA . VAL A 1 140 ? 1.978 -11.234 27.455 1.00 80.94 140 VAL A CA 1
ATOM 1148 C C . VAL A 1 140 ? 0.694 -11.284 28.295 1.00 80.94 140 VAL A C 1
ATOM 1150 O O . VAL A 1 140 ? 0.111 -10.239 28.606 1.00 80.94 140 VAL A O 1
ATOM 1153 N N . PRO A 1 141 ? 0.237 -12.483 28.708 1.00 76.38 141 PRO A N 1
ATOM 1154 C CA . PRO A 1 141 ? -0.918 -12.614 29.589 1.00 76.38 141 PRO A CA 1
ATOM 1155 C C . PRO A 1 141 ? -0.741 -11.800 30.879 1.00 76.38 141 PRO A C 1
ATOM 1157 O O . PRO A 1 141 ? 0.255 -11.952 31.583 1.00 76.38 141 PRO A O 1
ATOM 1160 N N . GLY A 1 142 ? -1.720 -10.952 31.203 1.00 74.31 142 GLY A N 1
ATOM 1161 C CA . GLY A 1 142 ? -1.721 -10.134 32.421 1.00 74.31 142 GLY A CA 1
ATOM 1162 C C . GLY A 1 142 ? -0.994 -8.788 32.323 1.00 74.31 142 GLY A C 1
ATOM 1163 O O . GLY A 1 142 ? -1.052 -8.018 33.278 1.00 74.31 142 GLY A O 1
ATOM 1164 N N . GLU A 1 143 ? -0.368 -8.452 31.189 1.00 81.50 143 GLU A N 1
ATOM 1165 C CA . GLU A 1 143 ? 0.292 -7.148 30.983 1.00 81.50 143 GLU A CA 1
ATOM 1166 C C . GLU A 1 143 ? -0.497 -6.190 30.075 1.00 81.50 143 GLU A C 1
ATOM 1168 O O . GLU A 1 143 ? 0.066 -5.255 29.501 1.00 81.50 143 GLU A O 1
ATOM 1173 N N . ILE A 1 144 ? -1.821 -6.367 29.984 1.00 81.25 144 ILE A N 1
ATOM 1174 C CA . ILE A 1 144 ? -2.665 -5.567 29.087 1.00 81.25 144 ILE A CA 1
ATOM 1175 C C . ILE A 1 144 ? -2.521 -4.061 29.327 1.00 81.25 144 ILE A C 1
ATOM 1177 O O . ILE A 1 144 ? -2.406 -3.311 28.370 1.00 81.25 144 ILE A O 1
ATOM 1181 N N . GLU A 1 145 ? -2.432 -3.606 30.580 1.00 82.62 145 GLU A N 1
ATOM 1182 C CA . GLU A 1 145 ? -2.307 -2.175 30.899 1.00 82.62 145 GLU A CA 1
ATOM 1183 C C . GLU A 1 145 ? -1.018 -1.548 30.348 1.00 82.62 145 GLU A C 1
ATOM 1185 O O . GLU A 1 145 ? -1.007 -0.378 29.968 1.00 82.62 145 GLU A O 1
ATOM 1190 N N . LYS A 1 146 ? 0.067 -2.326 30.247 1.00 82.81 146 LYS A N 1
ATOM 1191 C CA . LYS A 1 146 ? 1.334 -1.851 29.673 1.00 82.81 146 LYS A CA 1
ATOM 1192 C C . LYS A 1 146 ? 1.300 -1.854 28.146 1.00 82.81 146 LYS A C 1
ATOM 1194 O O . LYS A 1 146 ? 1.902 -0.988 27.517 1.00 82.81 146 LYS A O 1
ATOM 1199 N N . GLU A 1 147 ? 0.598 -2.816 27.552 1.00 86.38 147 GLU A N 1
ATOM 1200 C CA . GLU A 1 147 ? 0.502 -2.984 26.098 1.00 86.38 147 GLU A CA 1
ATOM 1201 C C . GLU A 1 147 ? -0.673 -2.217 25.466 1.00 86.38 147 GLU A C 1
ATOM 1203 O O . GLU A 1 147 ? -0.708 -2.058 24.244 1.00 86.38 147 GLU A O 1
ATOM 1208 N N . LYS A 1 148 ? -1.611 -1.705 26.274 1.00 84.56 148 LYS A N 1
ATOM 1209 C CA . LYS A 1 148 ? -2.918 -1.182 25.843 1.00 84.56 148 LYS A CA 1
ATOM 1210 C C . LYS A 1 148 ? -2.820 -0.177 24.703 1.00 84.56 148 LYS A C 1
ATOM 1212 O O . LYS A 1 148 ? -3.556 -0.288 23.727 1.00 84.56 148 LYS A O 1
ATOM 1217 N N . ALA A 1 149 ? -1.898 0.780 24.803 1.00 86.00 149 ALA A N 1
ATOM 1218 C CA . ALA A 1 149 ? -1.709 1.807 23.780 1.00 86.00 149 ALA A CA 1
ATOM 1219 C C . ALA A 1 149 ? -1.289 1.204 22.428 1.00 86.00 149 ALA A C 1
ATOM 1221 O O . ALA A 1 149 ? -1.860 1.533 21.392 1.00 86.00 149 ALA A O 1
ATOM 1222 N N . LEU A 1 150 ? -0.336 0.269 22.441 1.00 87.19 150 LEU A N 1
ATOM 1223 C CA . LEU A 1 150 ? 0.150 -0.383 21.227 1.00 87.19 150 LEU A CA 1
ATOM 1224 C C . LEU A 1 150 ? -0.893 -1.351 20.651 1.00 87.19 150 LEU A C 1
ATOM 1226 O O . LEU A 1 150 ? -1.078 -1.406 19.438 1.00 87.19 150 LEU A O 1
ATOM 1230 N N . MET A 1 151 ? -1.594 -2.095 21.511 1.00 89.06 151 MET A N 1
ATOM 1231 C CA . MET A 1 151 ? -2.706 -2.959 21.105 1.00 89.06 151 MET A CA 1
ATOM 1232 C C . MET A 1 151 ? -3.810 -2.153 20.424 1.00 89.06 151 MET A C 1
ATOM 1234 O O . MET A 1 151 ? -4.310 -2.555 19.377 1.00 89.06 151 MET A O 1
ATOM 1238 N N . LEU A 1 152 ? -4.157 -0.993 20.984 1.00 87.69 152 LEU A N 1
ATOM 1239 C CA . LEU A 1 152 ? -5.154 -0.097 20.418 1.00 87.69 152 LEU A CA 1
ATOM 1240 C C . LEU A 1 152 ? -4.745 0.404 19.029 1.00 87.69 152 LEU A C 1
ATOM 1242 O O . LEU A 1 152 ? -5.560 0.364 18.110 1.00 87.69 152 LEU A O 1
ATOM 1246 N N . GLU A 1 153 ? -3.496 0.845 18.853 1.00 88.25 153 GLU A N 1
ATOM 1247 C CA . GLU A 1 153 ? -2.998 1.261 17.537 1.00 88.25 153 GLU A CA 1
ATOM 1248 C C . GLU A 1 153 ? -3.099 0.127 16.509 1.00 88.25 153 GLU A C 1
ATOM 1250 O O . GLU A 1 153 ? -3.609 0.343 15.408 1.00 88.25 153 GLU A O 1
ATOM 1255 N N . ARG A 1 154 ? -2.690 -1.095 16.881 1.00 89.06 154 ARG A N 1
ATOM 1256 C CA . ARG A 1 154 ? -2.799 -2.272 16.004 1.00 89.06 154 ARG A CA 1
ATOM 1257 C C . ARG A 1 154 ? -4.251 -2.599 15.666 1.00 89.06 154 ARG A C 1
ATOM 1259 O O . ARG A 1 154 ? -4.552 -2.883 14.509 1.00 89.06 154 ARG A O 1
ATOM 1266 N N . LEU A 1 155 ? -5.151 -2.539 16.644 1.00 89.56 155 LEU A N 1
ATOM 1267 C CA . LEU A 1 155 ? -6.575 -2.815 16.456 1.00 89.56 155 LEU A CA 1
ATOM 1268 C C . LEU A 1 155 ? -7.231 -1.782 15.525 1.00 89.56 155 LEU A C 1
ATOM 1270 O O . LEU A 1 155 ? -8.003 -2.149 14.636 1.00 89.56 155 LEU A O 1
ATOM 1274 N N . ILE A 1 156 ? -6.875 -0.504 15.676 1.00 88.94 156 ILE A N 1
ATOM 1275 C CA . ILE A 1 156 ? -7.326 0.582 14.798 1.00 88.94 156 ILE A CA 1
ATOM 1276 C C . ILE A 1 156 ? -6.786 0.398 13.377 1.00 88.94 156 ILE A C 1
ATOM 1278 O O . ILE A 1 156 ? -7.561 0.490 12.428 1.00 88.94 156 ILE A O 1
ATOM 1282 N N . ASP A 1 157 ? -5.502 0.081 13.197 1.00 88.81 157 ASP A N 1
ATOM 1283 C CA . ASP A 1 157 ? -4.948 -0.198 11.865 1.00 88.81 157 ASP A CA 1
ATOM 1284 C C . ASP A 1 157 ? -5.660 -1.376 11.194 1.00 88.81 157 ASP A C 1
ATOM 1286 O O . ASP A 1 157 ? -6.052 -1.305 10.027 1.00 88.81 157 ASP A O 1
ATOM 1290 N N . GLN A 1 158 ? -5.874 -2.465 11.940 1.00 88.75 158 GLN A N 1
ATOM 1291 C CA . GLN A 1 158 ? -6.591 -3.634 11.443 1.00 88.75 158 GLN A CA 1
ATOM 1292 C C . GLN A 1 158 ? -8.008 -3.284 10.990 1.00 88.75 158 GLN A C 1
ATOM 1294 O O . GLN A 1 158 ? -8.436 -3.770 9.938 1.00 88.75 158 GLN A O 1
ATOM 1299 N N . ALA A 1 159 ? -8.709 -2.447 11.757 1.00 88.44 159 ALA A N 1
ATOM 1300 C CA . ALA A 1 159 ? -10.038 -1.955 11.432 1.00 88.44 159 ALA A CA 1
ATOM 1301 C C . ALA A 1 159 ? -10.041 -1.076 10.182 1.00 88.44 159 ALA A C 1
ATOM 1303 O O . ALA A 1 159 ? -10.866 -1.271 9.294 1.00 88.44 159 ALA A O 1
ATOM 1304 N N . ILE A 1 160 ? -9.094 -0.145 10.091 1.00 87.06 160 ILE A N 1
ATOM 1305 C CA . ILE A 1 160 ? -8.922 0.746 8.948 1.00 87.06 160 ILE A CA 1
ATOM 1306 C C . ILE A 1 160 ? -8.717 -0.065 7.667 1.00 87.06 160 ILE A C 1
ATOM 1308 O O . ILE A 1 160 ? -9.425 0.155 6.684 1.00 87.06 160 ILE A O 1
ATOM 1312 N N . PHE A 1 161 ? -7.817 -1.051 7.682 1.00 87.50 161 PHE A N 1
ATOM 1313 C CA . PHE A 1 161 ? -7.598 -1.916 6.524 1.00 87.50 161 PHE A CA 1
ATOM 1314 C C . PHE A 1 161 ? -8.783 -2.842 6.236 1.00 87.50 161 PHE A C 1
ATOM 1316 O O . PHE A 1 161 ? -9.049 -3.117 5.070 1.00 87.50 161 PHE A O 1
ATOM 1323 N N . GLN A 1 162 ? -9.512 -3.307 7.257 1.00 87.56 162 GLN A N 1
ATOM 1324 C CA . GLN A 1 162 ? -10.726 -4.111 7.070 1.00 87.56 162 GLN A CA 1
ATOM 1325 C C . GLN A 1 162 ? -11.822 -3.298 6.371 1.00 87.56 162 GLN A C 1
ATOM 1327 O O . GLN A 1 162 ? -12.352 -3.737 5.355 1.00 87.56 162 GLN A O 1
ATOM 1332 N N . ILE A 1 163 ? -12.112 -2.095 6.872 1.00 85.81 163 ILE A N 1
ATOM 1333 C CA . ILE A 1 163 ? -13.080 -1.172 6.274 1.00 85.81 163 ILE A CA 1
ATOM 1334 C C . ILE A 1 163 ? -12.659 -0.825 4.846 1.00 85.81 163 ILE A C 1
ATOM 1336 O O . ILE A 1 163 ? -13.481 -0.884 3.935 1.00 85.81 163 ILE A O 1
ATOM 1340 N N . ALA A 1 164 ? -11.383 -0.484 4.645 1.00 82.81 164 ALA A N 1
ATOM 1341 C CA . ALA A 1 164 ? -10.836 -0.118 3.345 1.00 82.81 164 ALA A CA 1
ATOM 1342 C C . ALA A 1 164 ? -10.952 -1.243 2.312 1.00 82.81 164 ALA A C 1
ATOM 1344 O O . ALA A 1 164 ? -11.399 -1.020 1.185 1.00 82.81 164 ALA A O 1
ATOM 1345 N N . PHE A 1 165 ? -10.596 -2.461 2.713 1.00 85.12 165 PHE A N 1
ATOM 1346 C CA . PHE A 1 165 ? -10.714 -3.639 1.870 1.00 85.12 165 PHE A CA 1
ATOM 1347 C C . PHE A 1 165 ? -12.175 -3.919 1.520 1.00 85.12 165 PHE A C 1
ATOM 1349 O O . PHE A 1 165 ? -12.516 -3.956 0.345 1.00 85.12 165 PHE A O 1
ATOM 1356 N N . ASP A 1 166 ? -13.057 -4.037 2.511 1.00 83.81 166 ASP A N 1
ATOM 1357 C CA . ASP A 1 166 ? -14.456 -4.418 2.291 1.00 83.81 166 ASP A CA 1
ATOM 1358 C C . ASP A 1 166 ? -15.209 -3.429 1.393 1.00 83.81 166 ASP A C 1
ATOM 1360 O O . ASP A 1 166 ? -16.000 -3.819 0.539 1.00 83.81 166 ASP A O 1
ATOM 1364 N N . LEU A 1 167 ? -14.936 -2.138 1.557 1.00 79.75 167 LEU A N 1
ATOM 1365 C CA . LEU A 1 167 ? -15.561 -1.071 0.780 1.00 79.75 167 LEU A CA 1
ATOM 1366 C C . LEU A 1 167 ? -14.990 -0.928 -0.636 1.00 79.75 167 LEU A C 1
ATOM 1368 O O . LEU A 1 167 ? -15.655 -0.347 -1.491 1.00 79.75 167 LEU A O 1
ATOM 1372 N N . THR A 1 168 ? -13.800 -1.461 -0.918 1.00 75.88 168 THR A N 1
ATOM 1373 C CA . THR A 1 168 ? -13.201 -1.454 -2.268 1.00 75.88 168 THR A CA 1
ATOM 1374 C C . THR A 1 168 ? -13.264 -2.815 -2.960 1.00 75.88 168 THR A C 1
ATOM 1376 O O . THR A 1 168 ? -13.029 -2.911 -4.167 1.00 75.88 168 THR A O 1
ATOM 1379 N N . ASN A 1 169 ? -13.620 -3.867 -2.225 1.00 76.88 169 ASN A N 1
ATOM 1380 C CA . ASN A 1 169 ? -13.709 -5.216 -2.744 1.00 76.88 169 ASN A CA 1
ATOM 1381 C C . ASN A 1 169 ? -14.891 -5.348 -3.712 1.00 76.88 169 ASN A C 1
ATOM 1383 O O . ASN A 1 169 ? -16.041 -5.055 -3.383 1.00 76.88 169 ASN A O 1
ATOM 1387 N N . ARG A 1 170 ? -14.608 -5.840 -4.919 1.00 70.50 170 ARG A N 1
ATOM 1388 C CA . ARG A 1 170 ? -15.608 -6.036 -5.977 1.00 70.50 170 ARG A CA 1
ATOM 1389 C C . ARG A 1 170 ? -16.547 -7.215 -5.713 1.00 70.50 170 ARG A C 1
ATOM 1391 O O . ARG A 1 170 ? -17.559 -7.331 -6.397 1.00 70.50 170 ARG A O 1
ATOM 1398 N N . SER A 1 171 ? -16.225 -8.094 -4.760 1.00 73.25 171 SER A N 1
ATOM 1399 C CA . SER A 1 171 ? -17.121 -9.181 -4.339 1.00 73.25 171 SER A CA 1
ATOM 1400 C C . SER A 1 171 ? -18.210 -8.731 -3.357 1.00 73.25 171 SER A C 1
ATOM 1402 O O . SER A 1 171 ? -19.002 -9.559 -2.897 1.00 73.25 171 SER A O 1
ATOM 1404 N N . GLU A 1 172 ? -18.269 -7.432 -3.050 1.00 79.19 172 GLU A N 1
ATOM 1405 C CA . GLU A 1 172 ? -19.292 -6.842 -2.200 1.00 79.19 172 GLU A CA 1
ATOM 1406 C C . GLU A 1 172 ? -20.709 -7.057 -2.760 1.00 79.19 172 GLU A C 1
ATOM 1408 O O . GLU A 1 172 ? -20.961 -6.910 -3.956 1.00 79.19 172 GLU A O 1
ATOM 1413 N N . LYS A 1 173 ? -21.652 -7.401 -1.875 1.00 81.75 173 LYS A N 1
ATOM 1414 C CA . LYS A 1 173 ? -23.054 -7.694 -2.217 1.00 81.75 173 LYS A CA 1
ATOM 1415 C C . LYS A 1 173 ? -24.041 -6.675 -1.656 1.00 81.75 173 LYS A C 1
ATOM 1417 O O . LYS A 1 173 ? -25.193 -6.661 -2.077 1.00 81.75 173 LYS A O 1
ATOM 1422 N N . ASN A 1 174 ? -23.629 -5.844 -0.701 1.00 83.50 174 ASN A N 1
ATOM 1423 C CA . ASN A 1 174 ? -24.474 -4.789 -0.163 1.00 83.50 174 ASN A CA 1
ATOM 1424 C C . ASN A 1 174 ? -24.744 -3.733 -1.247 1.00 83.50 174 ASN A C 1
ATOM 1426 O O . ASN A 1 174 ? -23.825 -3.051 -1.697 1.00 83.50 174 ASN A O 1
ATOM 1430 N N . GLU A 1 175 ? -26.006 -3.586 -1.650 1.00 81.81 175 GLU A N 1
ATOM 1431 C CA . GLU A 1 175 ? -26.406 -2.699 -2.749 1.00 81.81 175 GLU A CA 1
ATOM 1432 C C . GLU A 1 175 ? -26.006 -1.239 -2.526 1.00 81.81 175 GLU A C 1
ATOM 1434 O O . GLU A 1 175 ? -25.601 -0.566 -3.474 1.00 81.81 175 GLU A O 1
ATOM 1439 N N . ASP A 1 176 ? -26.076 -0.740 -1.289 1.00 78.62 176 ASP A N 1
ATOM 1440 C CA . ASP A 1 176 ? -25.699 0.639 -0.990 1.00 78.62 176 ASP A CA 1
ATOM 1441 C C . ASP A 1 176 ? -24.186 0.851 -1.186 1.00 78.62 176 ASP A C 1
ATOM 1443 O O . ASP A 1 176 ? -23.780 1.868 -1.753 1.00 78.62 176 ASP A O 1
ATOM 1447 N N . ILE A 1 177 ? -23.356 -0.123 -0.788 1.00 78.44 177 ILE A N 1
ATOM 1448 C CA . ILE A 1 177 ? -21.900 -0.080 -1.004 1.00 78.44 177 ILE A CA 1
ATOM 1449 C C . ILE A 1 177 ? -21.575 -0.239 -2.493 1.00 78.44 177 ILE A C 1
ATOM 1451 O O . ILE A 1 177 ? -20.796 0.544 -3.028 1.00 78.44 177 ILE A O 1
ATOM 1455 N N . VAL A 1 178 ? -22.206 -1.184 -3.194 1.00 78.31 178 VAL A N 1
ATOM 1456 C CA . VAL A 1 178 ? -21.990 -1.407 -4.635 1.00 78.31 178 VAL A CA 1
ATOM 1457 C C . VAL A 1 178 ? -22.372 -0.170 -5.453 1.00 78.31 178 VAL A C 1
ATOM 1459 O O . VAL A 1 178 ? -21.645 0.234 -6.362 1.00 78.31 178 VAL A O 1
ATOM 1462 N N . ASN A 1 179 ? -23.497 0.474 -5.134 1.00 76.00 179 ASN A N 1
ATOM 1463 C CA . ASN A 1 179 ? -23.918 1.705 -5.805 1.00 76.00 179 ASN A CA 1
ATOM 1464 C C . ASN A 1 179 ? -22.942 2.854 -5.543 1.00 76.00 179 ASN A C 1
ATOM 1466 O O . ASN A 1 179 ? -22.636 3.623 -6.457 1.00 76.00 179 ASN A O 1
ATOM 1470 N N . TRP A 1 180 ? -22.408 2.944 -4.324 1.00 73.62 180 TRP A N 1
ATOM 1471 C CA . TRP A 1 180 ? -21.350 3.893 -4.010 1.00 73.62 180 TRP A CA 1
ATOM 1472 C C . TRP A 1 180 ? -20.064 3.586 -4.789 1.00 73.62 180 TRP A C 1
ATOM 1474 O O . TRP A 1 180 ? -19.567 4.480 -5.470 1.00 73.62 180 TRP A O 1
ATOM 1484 N N . GLN A 1 181 ? -19.590 2.337 -4.820 1.00 72.56 181 GLN A N 1
ATOM 1485 C CA . GLN A 1 181 ? -18.421 1.915 -5.607 1.00 72.56 181 GLN A CA 1
ATOM 1486 C C . GLN A 1 181 ? -18.551 2.286 -7.092 1.00 72.56 181 GLN A C 1
ATOM 1488 O O . GLN A 1 181 ? -17.610 2.807 -7.684 1.00 72.56 181 GLN A O 1
ATOM 1493 N N . ARG A 1 182 ? -19.731 2.088 -7.696 1.00 70.56 182 ARG A N 1
ATOM 1494 C CA . ARG A 1 182 ? -20.005 2.471 -9.097 1.00 70.56 182 ARG A CA 1
ATOM 1495 C C . ARG A 1 182 ? -19.953 3.978 -9.345 1.00 70.56 182 ARG A C 1
ATOM 1497 O O . ARG A 1 182 ? -19.730 4.400 -10.476 1.00 70.56 182 ARG A O 1
ATOM 1504 N N . SER A 1 183 ? -20.200 4.791 -8.318 1.00 64.56 183 SER A N 1
ATOM 1505 C CA . SER A 1 183 ? -20.128 6.253 -8.423 1.00 64.56 183 SER A CA 1
ATOM 1506 C C . SER A 1 183 ? -18.692 6.785 -8.403 1.00 64.56 183 SER A C 1
ATOM 1508 O O . SER A 1 183 ? -18.458 7.937 -8.786 1.00 64.56 183 SER A O 1
ATOM 1510 N N . LEU A 1 184 ? -17.748 5.946 -7.973 1.00 61.12 184 LEU A N 1
ATOM 1511 C CA . LEU A 1 184 ? -16.348 6.284 -7.782 1.00 61.12 184 LEU A CA 1
ATOM 1512 C C . LEU A 1 184 ? -15.543 5.998 -9.062 1.00 61.12 184 LEU A C 1
ATOM 1514 O O . LEU A 1 184 ? -15.983 5.229 -9.922 1.00 61.12 184 LEU A O 1
ATOM 1518 N N . PRO A 1 185 ? -14.369 6.630 -9.231 1.00 54.59 185 PRO A N 1
ATOM 1519 C CA . PRO A 1 185 ? -13.450 6.276 -10.306 1.00 54.59 185 PRO A CA 1
ATOM 1520 C C . PRO A 1 185 ? -13.090 4.788 -10.251 1.00 54.59 185 PRO A C 1
ATOM 1522 O O . PRO A 1 185 ? -13.074 4.181 -9.183 1.00 54.59 185 PRO A O 1
ATOM 1525 N N . VAL A 1 186 ? -12.802 4.185 -11.402 1.00 53.59 186 VAL A N 1
ATOM 1526 C CA . VAL A 1 186 ? -12.533 2.745 -11.469 1.00 53.59 186 VAL A CA 1
ATOM 1527 C C . VAL A 1 186 ? -11.188 2.430 -10.806 1.00 53.59 186 VAL A C 1
ATOM 1529 O O . VAL A 1 186 ? -10.139 2.802 -11.331 1.00 53.59 186 VAL A O 1
ATOM 1532 N N . HIS A 1 187 ? -11.211 1.690 -9.691 1.00 56.91 187 HIS A N 1
ATOM 1533 C CA . HIS A 1 187 ? -10.013 1.043 -9.147 1.00 56.91 187 HIS A CA 1
ATOM 1534 C C . HIS A 1 187 ? -9.743 -0.249 -9.907 1.00 56.91 187 HIS A C 1
ATOM 1536 O O . HIS A 1 187 ? -10.571 -1.158 -9.860 1.00 56.91 187 HIS A O 1
ATOM 1542 N N . ASN A 1 188 ? -8.615 -0.360 -10.607 1.00 63.19 188 ASN A N 1
ATOM 1543 C CA . ASN A 1 188 ? -8.287 -1.548 -11.407 1.00 63.19 188 ASN A CA 1
ATOM 1544 C C . ASN A 1 188 ? -7.489 -2.619 -10.652 1.00 63.19 188 ASN A C 1
ATOM 1546 O O . ASN A 1 188 ? -7.173 -3.653 -11.235 1.00 63.19 188 ASN A O 1
ATOM 1550 N N . ILE A 1 189 ? -7.190 -2.408 -9.370 1.00 74.19 189 ILE A N 1
ATOM 1551 C CA . ILE A 1 189 ? -6.438 -3.375 -8.568 1.00 74.19 189 ILE A CA 1
ATOM 1552 C C . ILE A 1 189 ? -7.416 -4.222 -7.756 1.00 74.19 189 ILE A C 1
ATOM 1554 O O . ILE A 1 189 ? -8.223 -3.694 -6.995 1.00 74.19 189 ILE A O 1
ATOM 1558 N N . SER A 1 190 ? -7.339 -5.542 -7.920 1.00 79.56 190 SER A N 1
ATOM 1559 C CA . SER A 1 190 ? -8.092 -6.505 -7.118 1.00 79.56 190 SER A CA 1
ATOM 1560 C C . SER A 1 190 ? -7.141 -7.214 -6.165 1.00 79.56 190 SER A C 1
ATOM 1562 O O . SER A 1 190 ? -6.168 -7.821 -6.608 1.00 79.56 190 SER A O 1
ATOM 1564 N N . PHE A 1 191 ? -7.442 -7.163 -4.871 1.00 86.81 191 PHE A N 1
ATOM 1565 C CA . PHE A 1 191 ? -6.671 -7.857 -3.842 1.00 86.81 191 PHE A CA 1
ATOM 1566 C C . PHE A 1 191 ? -7.382 -9.160 -3.451 1.00 86.81 191 PHE A C 1
ATOM 1568 O O . PHE A 1 191 ? -8.601 -9.137 -3.272 1.00 86.81 191 PHE A O 1
ATOM 1575 N N . PRO A 1 192 ? -6.664 -10.292 -3.331 1.00 87.75 192 PRO A N 1
ATOM 1576 C CA . PRO A 1 192 ? -7.266 -11.571 -2.957 1.00 87.75 192 PRO A CA 1
ATOM 1577 C C . PRO A 1 192 ? -7.783 -11.579 -1.515 1.00 87.75 192 PRO A C 1
ATOM 1579 O O . PRO A 1 192 ? -8.770 -12.249 -1.218 1.00 87.75 192 PRO A O 1
ATOM 1582 N N . ASP A 1 193 ? -7.137 -10.834 -0.618 1.00 88.62 193 ASP A N 1
ATOM 1583 C CA . ASP A 1 193 ? -7.508 -10.765 0.790 1.00 88.62 193 ASP A CA 1
ATOM 1584 C C . ASP A 1 193 ? -7.116 -9.422 1.431 1.00 88.62 193 ASP A C 1
ATOM 1586 O O . ASP A 1 193 ? -6.420 -8.585 0.850 1.00 88.62 193 ASP A O 1
ATOM 1590 N N . ARG A 1 194 ? -7.539 -9.218 2.682 1.00 88.56 194 ARG A N 1
ATOM 1591 C CA . ARG A 1 194 ? -7.164 -8.030 3.460 1.00 88.56 194 ARG A CA 1
ATOM 1592 C C . ARG A 1 194 ? -5.654 -7.924 3.681 1.00 88.56 194 ARG A C 1
ATOM 1594 O O . ARG A 1 194 ? -5.137 -6.818 3.800 1.00 88.56 194 ARG A O 1
ATOM 1601 N N . ARG A 1 195 ? -4.941 -9.048 3.799 1.00 91.31 195 ARG A N 1
ATOM 1602 C CA . ARG A 1 195 ? -3.515 -9.050 4.162 1.00 91.31 195 ARG A CA 1
ATOM 1603 C C . ARG A 1 195 ? -2.666 -8.482 3.032 1.00 91.31 195 ARG A C 1
ATOM 1605 O O . ARG A 1 195 ? -1.811 -7.643 3.285 1.00 91.31 195 ARG A O 1
ATOM 1612 N N . SER A 1 196 ? -2.953 -8.884 1.801 1.00 92.19 196 SER A N 1
ATOM 1613 C CA . SER A 1 196 ? -2.371 -8.327 0.582 1.00 92.19 196 SER A CA 1
ATOM 1614 C C . SER A 1 196 ? -2.742 -6.855 0.394 1.00 92.19 196 SER A C 1
ATOM 1616 O O . SER A 1 196 ? -1.859 -6.044 0.123 1.00 92.19 196 SER A O 1
ATOM 1618 N N . PHE A 1 197 ? -4.001 -6.475 0.633 1.00 90.44 197 PHE A N 1
ATOM 1619 C CA . PHE A 1 197 ? -4.421 -5.069 0.613 1.00 90.44 197 PHE A CA 1
ATOM 1620 C C . PHE A 1 197 ? -3.627 -4.210 1.612 1.00 90.44 197 PHE A C 1
ATOM 1622 O O . PHE A 1 197 ? -3.064 -3.179 1.241 1.00 90.44 197 PHE A O 1
ATOM 1629 N N . ALA A 1 198 ? -3.543 -4.652 2.870 1.00 91.06 198 ALA A N 1
ATOM 1630 C CA . ALA A 1 198 ? -2.809 -3.953 3.918 1.00 91.06 198 ALA A CA 1
ATOM 1631 C C . ALA A 1 198 ? -1.314 -3.869 3.590 1.00 91.06 198 ALA A C 1
ATOM 1633 O O . ALA A 1 198 ? -0.739 -2.788 3.638 1.00 91.06 198 ALA A O 1
ATOM 1634 N N . ALA A 1 199 ? -0.700 -4.980 3.173 1.00 93.00 199 ALA A N 1
ATOM 1635 C CA . ALA A 1 199 ? 0.709 -5.027 2.794 1.00 93.00 199 ALA A CA 1
ATOM 1636 C C . ALA A 1 199 ? 1.046 -4.043 1.659 1.00 93.00 199 ALA A C 1
ATOM 1638 O O . ALA A 1 199 ? 2.086 -3.384 1.701 1.00 93.00 199 ALA A O 1
ATOM 1639 N N . PHE A 1 200 ? 0.156 -3.896 0.672 1.00 91.06 200 PHE A N 1
ATOM 1640 C CA . PHE A 1 200 ? 0.339 -2.933 -0.410 1.00 91.06 200 PHE A CA 1
ATOM 1641 C C . PHE A 1 200 ? 0.247 -1.483 0.059 1.00 91.06 200 PHE A C 1
ATOM 1643 O O . PHE A 1 200 ? 1.163 -0.706 -0.205 1.00 91.06 200 PHE A O 1
ATOM 1650 N N . TYR A 1 201 ? -0.836 -1.101 0.739 1.00 87.12 201 TYR A N 1
ATOM 1651 C CA . TYR A 1 201 ? -1.039 0.298 1.120 1.00 87.12 201 TYR A CA 1
ATOM 1652 C C . TYR A 1 201 ? -0.092 0.753 2.230 1.00 87.12 201 TYR A C 1
ATOM 1654 O O . TYR A 1 201 ? 0.434 1.861 2.146 1.00 87.12 201 TYR A O 1
ATOM 1662 N N . ASP A 1 202 ? 0.193 -0.107 3.207 1.00 88.19 202 ASP A N 1
ATOM 1663 C CA . ASP A 1 202 ? 1.160 0.185 4.267 1.00 88.19 202 ASP A CA 1
ATOM 1664 C C . ASP A 1 202 ? 2.579 0.309 3.685 1.00 88.19 202 ASP A C 1
ATOM 1666 O O . ASP A 1 202 ? 3.273 1.300 3.914 1.00 88.19 202 ASP A O 1
ATOM 1670 N N . GLY A 1 203 ? 2.974 -0.625 2.807 1.00 87.81 203 GLY A N 1
ATOM 1671 C CA . GLY A 1 203 ? 4.262 -0.574 2.113 1.00 87.81 203 GLY A CA 1
ATOM 1672 C C . GLY A 1 203 ? 4.416 0.656 1.215 1.00 87.81 203 GLY A C 1
ATOM 1673 O O . GLY A 1 203 ? 5.430 1.352 1.278 1.00 87.81 203 GLY A O 1
ATOM 1674 N N . LYS A 1 204 ? 3.386 0.974 0.420 1.00 86.31 204 LYS A N 1
ATOM 1675 C CA . LYS A 1 204 ? 3.352 2.164 -0.441 1.00 86.31 204 LYS A CA 1
ATOM 1676 C C . LYS A 1 204 ? 3.409 3.457 0.375 1.00 86.31 204 LYS A C 1
ATOM 1678 O O . LYS A 1 204 ? 4.144 4.372 0.006 1.00 86.31 204 LYS A O 1
ATOM 1683 N N . SER A 1 205 ? 2.654 3.548 1.469 1.00 82.50 205 SER A N 1
ATOM 1684 C CA . SER A 1 205 ? 2.633 4.743 2.318 1.00 82.50 205 SER A CA 1
ATOM 1685 C C . SER A 1 205 ? 3.956 4.941 3.051 1.00 82.50 205 SER A C 1
ATOM 1687 O O . SER A 1 2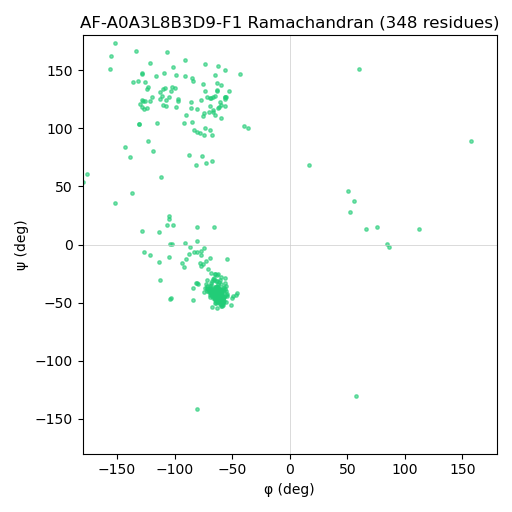05 ? 4.481 6.054 3.073 1.00 82.50 205 SER A O 1
ATOM 1689 N N . ALA A 1 206 ? 4.549 3.869 3.582 1.00 84.81 206 ALA A N 1
ATOM 1690 C CA . ALA A 1 206 ? 5.875 3.916 4.185 1.00 84.81 206 ALA A CA 1
ATOM 1691 C C . ALA A 1 206 ? 6.932 4.379 3.175 1.00 84.81 206 ALA A C 1
ATOM 1693 O O . ALA A 1 206 ? 7.684 5.310 3.456 1.00 84.81 206 ALA A O 1
ATOM 1694 N N . LEU A 1 207 ? 6.925 3.833 1.956 1.00 83.88 207 LEU A N 1
ATOM 1695 C CA . LEU A 1 207 ? 7.853 4.268 0.913 1.00 83.88 207 LEU A CA 1
ATOM 1696 C C . LEU A 1 207 ? 7.638 5.743 0.533 1.00 83.88 207 LEU A C 1
ATOM 1698 O O . LEU A 1 207 ? 8.597 6.495 0.379 1.00 83.88 207 LEU A O 1
ATOM 1702 N N . SER A 1 208 ? 6.382 6.185 0.451 1.00 79.50 208 SER A N 1
ATOM 1703 C CA . SER A 1 208 ? 6.043 7.590 0.203 1.00 79.50 208 SER A CA 1
ATOM 1704 C C . SER A 1 208 ? 6.545 8.512 1.320 1.00 79.50 208 SER A C 1
ATOM 1706 O O . SER A 1 208 ? 7.113 9.560 1.023 1.00 79.50 208 SER A O 1
ATOM 1708 N N . ARG A 1 209 ? 6.408 8.124 2.596 1.00 79.62 209 ARG A N 1
ATOM 1709 C CA . ARG A 1 209 ? 6.975 8.874 3.732 1.00 79.62 209 ARG A CA 1
ATOM 1710 C C . ARG A 1 209 ? 8.497 8.903 3.705 1.00 79.62 209 ARG A C 1
ATOM 1712 O O . ARG A 1 209 ? 9.071 9.946 4.004 1.00 79.62 209 ARG A O 1
ATOM 1719 N N . TYR A 1 210 ? 9.144 7.801 3.326 1.00 81.44 210 TYR A N 1
ATOM 1720 C CA . TYR A 1 210 ? 10.594 7.766 3.155 1.00 81.44 210 TYR A CA 1
ATOM 1721 C C . TYR A 1 210 ? 11.053 8.789 2.115 1.00 81.44 210 TYR A C 1
ATOM 1723 O O . TYR A 1 210 ? 11.881 9.634 2.435 1.00 81.44 210 TYR A O 1
ATOM 1731 N N . PHE A 1 211 ? 10.477 8.785 0.912 1.00 75.50 211 PHE A N 1
ATOM 1732 C CA . PHE A 1 211 ? 10.838 9.776 -0.105 1.00 75.50 211 PHE A CA 1
ATOM 1733 C C . PHE A 1 211 ? 10.485 11.203 0.317 1.00 75.50 211 PHE A C 1
ATOM 1735 O O . PHE A 1 211 ? 11.188 12.148 -0.037 1.00 75.50 211 PHE A O 1
ATOM 1742 N N . ALA A 1 212 ? 9.425 11.364 1.111 1.00 72.12 212 ALA A N 1
ATOM 1743 C CA . ALA A 1 212 ? 9.004 12.672 1.567 1.00 72.12 212 ALA A CA 1
ATOM 1744 C C . ALA A 1 212 ? 9.916 13.261 2.664 1.00 72.12 212 ALA A C 1
ATOM 1746 O O . ALA A 1 212 ? 10.190 14.463 2.667 1.00 72.12 212 ALA A O 1
ATOM 1747 N N . PHE A 1 213 ? 10.364 12.441 3.615 1.00 77.75 213 PHE A N 1
ATOM 1748 C CA . PHE A 1 213 ? 10.987 12.909 4.860 1.00 77.75 213 PHE A CA 1
ATOM 1749 C C . PHE A 1 213 ? 12.367 12.298 5.147 1.00 77.75 213 PHE A C 1
ATOM 1751 O O . PHE A 1 213 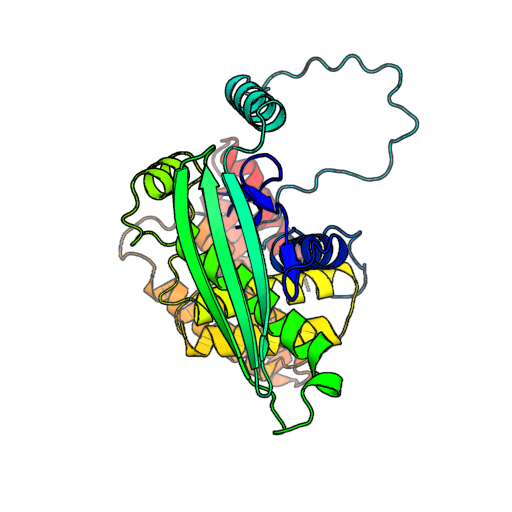? 13.031 12.714 6.092 1.00 77.75 213 PHE A O 1
ATOM 1758 N N . GLY A 1 214 ? 12.820 11.326 4.353 1.00 74.44 214 GLY A N 1
ATOM 1759 C CA . GLY A 1 214 ? 14.143 10.699 4.454 1.00 74.44 214 GLY A CA 1
ATOM 1760 C C . GLY A 1 214 ? 14.303 9.705 5.610 1.00 74.44 214 GLY A C 1
ATOM 1761 O O . GLY A 1 214 ? 15.424 9.359 5.979 1.00 74.44 214 GLY A O 1
ATOM 1762 N N . GLY A 1 215 ? 13.208 9.254 6.229 1.00 83.88 215 GLY A N 1
ATOM 1763 C CA . GLY A 1 215 ? 13.250 8.395 7.415 1.00 83.88 215 GLY A CA 1
ATOM 1764 C C . GLY A 1 215 ? 13.626 6.941 7.109 1.00 83.88 215 GLY A C 1
ATOM 1765 O O . GLY A 1 215 ? 12.808 6.188 6.591 1.00 83.88 215 GLY A O 1
ATOM 1766 N N . GLN A 1 216 ? 14.815 6.486 7.520 1.00 90.94 216 GLN A N 1
ATOM 1767 C CA . GLN A 1 216 ? 15.271 5.101 7.282 1.00 90.94 216 GLN A CA 1
ATOM 1768 C C . GLN A 1 216 ? 14.314 4.026 7.838 1.00 90.94 216 GLN A C 1
ATOM 1770 O O . GLN A 1 216 ? 14.161 2.955 7.254 1.00 90.94 216 GLN A O 1
ATOM 1775 N N . LYS A 1 217 ? 13.637 4.305 8.959 1.00 93.69 217 LYS A N 1
ATOM 1776 C CA . LYS A 1 217 ? 12.631 3.402 9.542 1.00 93.69 217 LYS A CA 1
ATOM 1777 C C . LYS A 1 217 ? 11.462 3.150 8.583 1.00 93.69 217 LYS A C 1
ATOM 1779 O O . LYS A 1 217 ? 10.980 2.021 8.499 1.00 93.69 217 LYS A O 1
ATOM 1784 N N . ASP A 1 218 ? 11.020 4.177 7.862 1.00 87.44 218 ASP A N 1
ATOM 1785 C CA . ASP A 1 218 ? 9.958 4.047 6.867 1.00 87.44 218 ASP A CA 1
ATOM 1786 C C . ASP A 1 218 ? 10.417 3.198 5.672 1.00 87.44 218 ASP A C 1
ATOM 1788 O O . ASP A 1 218 ? 9.656 2.349 5.217 1.00 87.44 218 ASP A O 1
ATOM 1792 N N . LEU A 1 219 ? 11.674 3.327 5.227 1.00 89.25 219 LEU A N 1
ATOM 1793 C CA . LEU A 1 219 ? 12.220 2.485 4.154 1.00 89.25 219 LEU A CA 1
ATOM 1794 C C . LEU A 1 219 ? 12.247 1.001 4.540 1.00 89.25 219 LEU A C 1
ATOM 1796 O O . LEU A 1 219 ? 11.804 0.146 3.774 1.00 89.25 219 LEU A O 1
ATOM 1800 N N . LEU A 1 220 ? 12.715 0.687 5.751 1.00 96.81 220 LEU A N 1
ATOM 1801 C CA . LEU A 1 220 ? 12.724 -0.689 6.259 1.00 96.81 220 LEU A CA 1
ATOM 1802 C C . LEU A 1 220 ? 11.303 -1.254 6.396 1.00 96.81 220 LEU A C 1
ATOM 1804 O O . LEU A 1 220 ? 11.063 -2.410 6.049 1.00 96.81 220 LEU A O 1
ATOM 1808 N N . THR A 1 221 ? 10.357 -0.422 6.840 1.00 94.44 221 THR A N 1
ATOM 1809 C CA . THR A 1 221 ? 8.939 -0.793 6.945 1.00 94.44 221 THR A CA 1
ATOM 1810 C C . THR A 1 221 ? 8.353 -1.067 5.558 1.00 94.44 221 THR A C 1
ATOM 1812 O O . THR A 1 221 ? 7.692 -2.085 5.361 1.00 94.44 221 THR A O 1
ATOM 1815 N N . ALA A 1 222 ? 8.651 -0.221 4.566 1.00 92.94 222 ALA A N 1
ATOM 1816 C CA . ALA A 1 222 ? 8.233 -0.427 3.184 1.00 92.94 222 ALA A CA 1
ATOM 1817 C C . ALA A 1 222 ? 8.728 -1.771 2.636 1.00 92.94 222 ALA A C 1
ATOM 1819 O O . ALA A 1 222 ? 7.930 -2.543 2.108 1.00 92.94 222 ALA A O 1
ATOM 1820 N N . ILE A 1 223 ? 10.015 -2.091 2.814 1.00 97.12 223 ILE A N 1
ATOM 1821 C CA . ILE A 1 223 ? 10.600 -3.365 2.366 1.00 97.12 223 ILE A CA 1
ATOM 1822 C C . ILE A 1 223 ? 9.905 -4.555 3.032 1.00 97.12 223 ILE A C 1
ATOM 1824 O O . ILE A 1 223 ? 9.551 -5.514 2.347 1.00 97.12 223 ILE A O 1
ATOM 1828 N N . GLU A 1 224 ? 9.685 -4.507 4.348 1.00 97.75 224 GLU A N 1
ATOM 1829 C CA . GLU A 1 224 ? 8.998 -5.577 5.080 1.00 97.75 224 GLU A CA 1
ATOM 1830 C C . GLU A 1 224 ? 7.594 -5.830 4.511 1.00 97.75 224 GLU A C 1
ATOM 1832 O O . GLU A 1 224 ? 7.259 -6.961 4.144 1.00 97.75 224 GLU A O 1
ATOM 1837 N N . LYS A 1 225 ? 6.780 -4.775 4.378 1.00 96.50 225 LYS A N 1
ATOM 1838 C CA . LYS A 1 225 ? 5.400 -4.895 3.891 1.00 96.50 225 LYS A CA 1
ATOM 1839 C C . LYS A 1 225 ? 5.335 -5.292 2.418 1.00 96.50 225 LYS A C 1
ATOM 1841 O O . LYS A 1 225 ? 4.518 -6.133 2.054 1.00 96.50 225 LYS A O 1
ATOM 1846 N N . LEU A 1 226 ? 6.229 -4.783 1.575 1.00 96.38 226 LEU A N 1
ATOM 1847 C CA . LEU A 1 226 ? 6.272 -5.138 0.155 1.00 96.38 226 LEU A CA 1
ATOM 1848 C C . LEU A 1 226 ? 6.788 -6.569 -0.079 1.00 96.38 226 LEU A C 1
ATOM 1850 O O . LEU A 1 226 ? 6.328 -7.239 -1.004 1.00 96.38 226 LEU A O 1
ATOM 1854 N N . ARG A 1 227 ? 7.666 -7.100 0.786 1.00 97.62 227 ARG A N 1
ATOM 1855 C CA . ARG A 1 227 ? 8.016 -8.533 0.778 1.00 97.62 227 ARG A CA 1
ATOM 1856 C C . ARG A 1 227 ? 6.833 -9.410 1.182 1.00 97.62 227 ARG A C 1
ATOM 1858 O O . ARG A 1 227 ? 6.599 -10.430 0.536 1.00 97.62 227 ARG A O 1
ATOM 1865 N N . LEU A 1 228 ? 6.064 -9.005 2.196 1.00 96.69 228 LEU A N 1
ATOM 1866 C CA . LEU A 1 228 ? 4.813 -9.689 2.545 1.00 96.69 228 LEU A CA 1
ATOM 1867 C C . LEU A 1 228 ? 3.829 -9.667 1.369 1.00 96.69 228 LEU A C 1
ATOM 1869 O O . LEU A 1 228 ? 3.260 -10.702 1.033 1.00 96.69 228 LEU A O 1
ATOM 1873 N N . LEU A 1 229 ? 3.681 -8.525 0.691 1.00 96.06 229 LEU A N 1
ATOM 1874 C CA . LEU A 1 229 ? 2.856 -8.422 -0.512 1.00 96.06 229 LEU A CA 1
ATOM 1875 C C . LEU A 1 229 ? 3.322 -9.386 -1.606 1.00 96.06 229 LEU A C 1
ATOM 1877 O O . LEU A 1 229 ? 2.487 -10.088 -2.160 1.00 96.06 229 LEU A O 1
ATOM 1881 N N . ARG A 1 230 ? 4.630 -9.472 -1.885 1.00 96.19 230 ARG A N 1
ATOM 1882 C CA . ARG A 1 230 ? 5.186 -10.430 -2.857 1.00 96.19 230 ARG A CA 1
ATOM 1883 C C . ARG A 1 230 ? 4.876 -11.882 -2.480 1.00 96.19 230 ARG A C 1
ATOM 1885 O O . ARG A 1 230 ? 4.666 -12.697 -3.370 1.00 96.19 230 ARG A O 1
ATOM 1892 N N . ALA A 1 231 ? 4.822 -12.216 -1.191 1.00 95.88 231 ALA A N 1
ATOM 1893 C CA . ALA A 1 231 ? 4.429 -13.555 -0.750 1.00 95.88 231 ALA A CA 1
ATOM 1894 C C . ALA A 1 231 ? 2.938 -13.847 -1.010 1.00 95.88 231 ALA A C 1
ATOM 1896 O O . ALA A 1 231 ? 2.594 -14.968 -1.378 1.00 95.88 231 ALA A O 1
ATOM 1897 N N . TYR A 1 232 ? 2.058 -12.853 -0.850 1.00 94.56 232 TYR A N 1
ATOM 1898 C CA . TYR A 1 232 ? 0.619 -13.003 -1.108 1.00 94.56 232 TYR A CA 1
ATOM 1899 C C . TYR A 1 232 ? 0.242 -12.880 -2.593 1.00 94.56 232 TYR A C 1
ATOM 1901 O O . TYR A 1 232 ? -0.706 -13.513 -3.051 1.00 94.56 232 TYR A O 1
ATOM 1909 N N . MET A 1 233 ? 0.960 -12.044 -3.342 1.00 93.94 233 MET A N 1
ATOM 1910 C CA . MET A 1 233 ? 0.710 -11.699 -4.742 1.00 93.94 233 MET A CA 1
ATOM 1911 C C . MET A 1 233 ? 2.047 -11.647 -5.510 1.00 93.94 233 MET A C 1
ATOM 1913 O O . MET A 1 233 ? 2.551 -10.559 -5.801 1.00 93.94 233 MET A O 1
ATOM 1917 N N . PRO A 1 234 ? 2.648 -12.807 -5.839 1.00 94.38 234 PRO A N 1
ATOM 1918 C CA . PRO A 1 234 ? 3.991 -12.873 -6.427 1.00 94.38 234 PRO A CA 1
ATOM 1919 C C . PRO A 1 234 ? 4.093 -12.234 -7.814 1.00 94.38 234 PRO A C 1
ATOM 1921 O O . PRO A 1 234 ? 5.164 -11.758 -8.177 1.00 94.38 234 PRO A O 1
ATOM 1924 N N . ASP A 1 235 ? 2.978 -12.179 -8.540 1.00 92.19 235 ASP A N 1
ATOM 1925 C CA . ASP A 1 235 ? 2.880 -11.713 -9.925 1.00 92.19 235 ASP A CA 1
ATOM 1926 C C . ASP A 1 235 ? 2.243 -10.313 -10.036 1.00 92.19 235 ASP A C 1
ATOM 1928 O O . ASP A 1 235 ? 1.685 -9.933 -11.063 1.00 92.19 235 ASP A O 1
ATOM 1932 N N . PHE A 1 236 ? 2.271 -9.528 -8.957 1.00 90.25 236 PHE A N 1
ATOM 1933 C CA . PHE A 1 236 ? 1.674 -8.196 -8.941 1.00 90.25 236 PHE A CA 1
ATOM 1934 C C . PHE A 1 236 ? 2.685 -7.104 -9.320 1.00 90.25 236 PHE A C 1
ATOM 1936 O O . PHE A 1 236 ? 3.523 -6.712 -8.507 1.00 90.25 236 PHE A O 1
ATOM 1943 N N . ASN A 1 237 ? 2.571 -6.584 -10.549 1.00 88.62 237 ASN A N 1
ATOM 1944 C CA . ASN A 1 237 ? 3.543 -5.668 -11.173 1.00 88.62 237 ASN A CA 1
ATOM 1945 C C . ASN A 1 237 ? 3.900 -4.469 -10.298 1.00 88.62 237 ASN A C 1
ATOM 1947 O O . ASN A 1 237 ? 5.075 -4.201 -10.060 1.00 88.62 237 ASN A O 1
ATOM 1951 N N . GLU A 1 238 ? 2.881 -3.759 -9.810 1.00 86.31 238 GLU A N 1
ATOM 1952 C CA . GLU A 1 238 ? 3.076 -2.551 -9.007 1.00 86.31 238 GLU A CA 1
ATOM 1953 C C . GLU A 1 238 ? 3.772 -2.882 -7.679 1.00 86.31 238 GLU A C 1
ATOM 1955 O O . GLU A 1 238 ? 4.680 -2.173 -7.255 1.00 86.31 238 GLU A O 1
ATOM 1960 N N . GLY A 1 239 ? 3.413 -4.007 -7.049 1.00 87.81 239 GLY A N 1
ATOM 1961 C CA . GLY A 1 239 ? 4.068 -4.483 -5.831 1.00 87.81 239 GLY A CA 1
ATOM 1962 C C . GLY A 1 239 ? 5.545 -4.824 -6.042 1.00 87.81 239 GLY A C 1
ATOM 1963 O O . GLY A 1 239 ? 6.385 -4.411 -5.243 1.00 87.81 239 GLY A O 1
ATOM 1964 N N . LEU A 1 240 ? 5.875 -5.523 -7.134 1.00 92.50 240 LEU A N 1
ATOM 1965 C CA . LEU A 1 240 ? 7.261 -5.846 -7.494 1.00 92.50 240 LEU A CA 1
ATOM 1966 C C . LEU A 1 240 ? 8.072 -4.586 -7.818 1.00 92.50 240 LEU A C 1
ATOM 1968 O O . LEU A 1 240 ? 9.208 -4.465 -7.363 1.00 92.50 240 LEU A O 1
ATOM 1972 N N . LYS A 1 241 ? 7.483 -3.629 -8.548 1.00 88.38 241 LYS A N 1
ATOM 1973 C CA . LYS A 1 241 ? 8.122 -2.346 -8.870 1.00 88.38 241 LYS A CA 1
ATOM 1974 C C . LYS A 1 241 ? 8.482 -1.575 -7.600 1.00 88.38 241 LYS A C 1
ATOM 1976 O O . LYS A 1 241 ? 9.633 -1.176 -7.440 1.00 88.38 241 LYS A O 1
ATOM 1981 N N . LEU A 1 242 ? 7.523 -1.404 -6.686 1.00 89.25 242 LEU A N 1
ATOM 1982 C CA . LEU A 1 242 ? 7.746 -0.710 -5.413 1.00 89.25 242 LEU A CA 1
ATOM 1983 C C . LEU A 1 242 ? 8.796 -1.427 -4.554 1.00 89.25 242 LEU A C 1
ATOM 1985 O O . LEU A 1 242 ? 9.648 -0.769 -3.957 1.00 89.25 242 LEU A O 1
ATOM 1989 N N . LEU A 1 243 ? 8.759 -2.764 -4.502 1.00 94.62 243 LEU A N 1
ATOM 1990 C CA . LEU A 1 243 ? 9.726 -3.555 -3.741 1.00 94.62 243 LEU A CA 1
ATOM 1991 C C . LEU A 1 243 ? 11.149 -3.372 -4.279 1.00 94.62 243 LEU A C 1
ATOM 1993 O O . LEU A 1 243 ? 12.067 -3.127 -3.500 1.00 94.62 243 LEU A O 1
ATOM 1997 N N . ALA A 1 244 ? 11.334 -3.481 -5.595 1.00 88.81 244 ALA A N 1
ATOM 1998 C CA . ALA A 1 244 ? 12.643 -3.338 -6.222 1.00 88.81 244 ALA A CA 1
ATOM 1999 C C . ALA A 1 244 ? 13.230 -1.933 -6.010 1.00 88.81 244 ALA A C 1
ATOM 2001 O O . ALA A 1 244 ? 14.416 -1.808 -5.700 1.00 88.81 244 ALA A O 1
ATOM 2002 N N . LEU A 1 245 ? 12.394 -0.891 -6.089 1.00 87.31 245 LEU A N 1
ATOM 2003 C CA . LEU A 1 245 ? 12.786 0.480 -5.753 1.00 87.31 245 LEU A CA 1
ATOM 2004 C C . LEU A 1 245 ? 13.247 0.585 -4.297 1.00 87.31 245 LEU A C 1
ATOM 2006 O O . LEU A 1 245 ? 14.366 1.020 -4.044 1.00 87.31 245 LEU A O 1
ATOM 2010 N N . ALA A 1 246 ? 12.433 0.124 -3.346 1.00 88.38 246 ALA A N 1
ATOM 2011 C CA . ALA A 1 246 ? 12.769 0.195 -1.925 1.00 88.38 246 ALA A CA 1
ATOM 2012 C C . ALA A 1 246 ? 14.069 -0.566 -1.588 1.00 88.38 246 ALA A C 1
ATOM 2014 O O . ALA A 1 246 ? 14.887 -0.095 -0.799 1.00 88.38 246 ALA A O 1
ATOM 2015 N N . LEU A 1 247 ? 14.297 -1.726 -2.213 1.00 92.88 247 LEU A N 1
ATOM 2016 C CA . LEU A 1 247 ? 15.535 -2.494 -2.057 1.00 92.88 247 LEU A CA 1
ATOM 2017 C C . LEU A 1 247 ? 16.754 -1.753 -2.625 1.00 92.88 247 LEU A C 1
ATOM 2019 O O . LEU A 1 247 ? 17.802 -1.735 -1.978 1.00 92.88 247 LEU A O 1
ATOM 2023 N N . ALA A 1 248 ? 16.618 -1.128 -3.798 1.00 85.06 248 ALA A N 1
ATOM 2024 C CA . ALA A 1 248 ? 17.689 -0.351 -4.418 1.00 85.06 248 ALA A CA 1
ATOM 2025 C C . ALA A 1 248 ? 18.054 0.890 -3.584 1.00 85.06 248 ALA A C 1
ATOM 2027 O O . ALA A 1 248 ? 19.238 1.170 -3.392 1.00 85.06 248 ALA A O 1
ATOM 2028 N N . GLU A 1 249 ? 17.058 1.590 -3.034 1.00 84.31 249 GLU A N 1
ATOM 2029 C CA . GLU A 1 249 ? 17.272 2.697 -2.090 1.00 84.31 249 GLU A CA 1
ATOM 2030 C C . GLU A 1 249 ? 18.025 2.237 -0.838 1.00 84.31 249 GLU A C 1
ATOM 2032 O O . GLU A 1 249 ? 18.955 2.893 -0.370 1.00 84.31 249 GLU A O 1
ATOM 2037 N N . ASN A 1 250 ? 17.686 1.052 -0.327 1.00 89.62 250 ASN A N 1
ATOM 2038 C CA . ASN A 1 250 ? 18.306 0.485 0.866 1.00 89.62 250 ASN A CA 1
ATOM 2039 C C . ASN A 1 250 ? 19.665 -0.189 0.606 1.00 89.62 250 ASN A C 1
ATOM 2041 O O . ASN A 1 250 ? 20.131 -0.951 1.454 1.00 89.62 250 ASN A O 1
ATOM 2045 N N . ARG A 1 251 ? 20.304 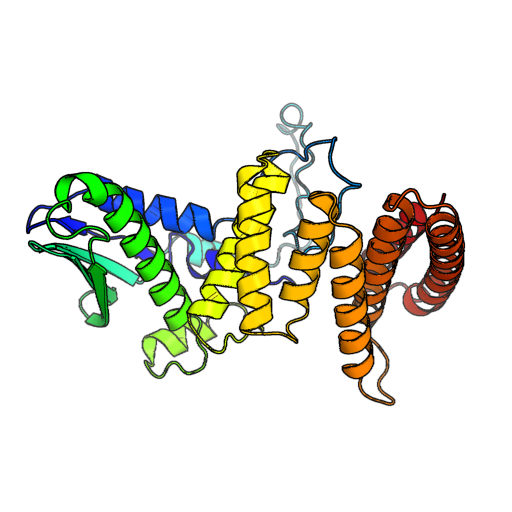0.054 -0.547 1.00 86.88 251 ARG A N 1
ATOM 2046 C CA . ARG A 1 251 ? 21.602 -0.550 -0.909 1.00 86.88 251 ARG A CA 1
ATOM 2047 C C . ARG A 1 251 ? 21.591 -2.082 -0.872 1.00 86.88 251 ARG A C 1
ATOM 2049 O O . ARG A 1 251 ? 22.541 -2.728 -0.432 1.00 86.88 251 ARG A O 1
ATOM 2056 N N . ASN A 1 252 ? 20.471 -2.662 -1.291 1.00 90.25 252 ASN A N 1
ATOM 2057 C CA . ASN A 1 252 ? 20.333 -4.091 -1.530 1.00 90.25 252 ASN A CA 1
ATOM 2058 C C . ASN A 1 252 ? 20.152 -4.335 -3.033 1.00 90.25 252 ASN A C 1
ATOM 2060 O O . ASN A 1 252 ? 19.142 -4.878 -3.489 1.00 90.25 252 ASN A O 1
ATOM 2064 N N . GLU A 1 253 ? 21.133 -3.872 -3.811 1.00 88.06 253 GLU A N 1
ATOM 2065 C CA . GLU A 1 253 ? 21.118 -3.906 -5.271 1.00 88.06 253 GLU A CA 1
ATOM 2066 C C . GLU A 1 253 ? 20.937 -5.333 -5.808 1.00 88.06 253 GLU A C 1
ATOM 2068 O O . GLU A 1 253 ? 20.162 -5.532 -6.738 1.00 88.06 253 GLU A O 1
ATOM 2073 N N . THR A 1 254 ? 21.578 -6.340 -5.202 1.00 91.81 254 THR A N 1
ATOM 2074 C CA . THR A 1 254 ? 21.480 -7.744 -5.640 1.00 91.81 254 THR A CA 1
ATOM 2075 C C . THR A 1 254 ? 20.038 -8.252 -5.634 1.00 91.81 254 THR A C 1
ATOM 2077 O O . THR A 1 254 ? 19.568 -8.805 -6.628 1.00 91.81 254 THR A O 1
ATOM 2080 N N . GLU A 1 255 ? 19.303 -8.049 -4.537 1.00 94.62 255 GLU A N 1
ATOM 2081 C CA . GLU A 1 255 ? 17.898 -8.461 -4.473 1.00 94.62 255 GLU A CA 1
ATOM 2082 C C . GLU A 1 255 ? 17.022 -7.587 -5.374 1.00 94.62 255 GLU A C 1
ATOM 2084 O O . GLU A 1 255 ? 16.140 -8.114 -6.051 1.00 94.62 255 GLU A O 1
ATOM 2089 N N . ALA A 1 256 ? 17.283 -6.276 -5.435 1.00 91.25 256 ALA A N 1
ATOM 2090 C CA . ALA A 1 256 ? 16.554 -5.364 -6.313 1.00 91.25 256 ALA A CA 1
ATOM 2091 C C . ALA A 1 256 ? 16.639 -5.797 -7.785 1.00 91.25 256 ALA A C 1
ATOM 2093 O O . ALA A 1 256 ? 15.615 -5.854 -8.464 1.00 91.25 256 ALA A O 1
ATOM 2094 N N . ILE A 1 257 ? 17.833 -6.170 -8.262 1.00 91.31 257 ILE A N 1
ATOM 2095 C CA . ILE A 1 257 ? 18.064 -6.662 -9.627 1.00 91.31 257 ILE A CA 1
ATOM 2096 C C . ILE A 1 257 ? 17.217 -7.903 -9.903 1.00 91.31 257 ILE A C 1
ATOM 2098 O O . ILE A 1 257 ? 16.515 -7.938 -10.910 1.00 91.31 257 ILE A O 1
ATOM 2102 N N . HIS A 1 258 ? 17.210 -8.882 -8.995 1.00 95.88 258 HIS A N 1
ATOM 2103 C CA . HIS A 1 258 ? 16.390 -10.085 -9.160 1.00 95.88 258 HIS A CA 1
ATOM 2104 C C . HIS A 1 258 ? 14.887 -9.782 -9.202 1.00 95.88 258 HIS A C 1
ATOM 2106 O O . HIS A 1 258 ? 14.149 -10.411 -9.961 1.00 95.88 258 HIS A O 1
ATOM 2112 N N . VAL A 1 259 ? 14.413 -8.813 -8.413 1.00 95.06 259 VAL A N 1
ATOM 2113 C CA . VAL A 1 259 ? 13.004 -8.393 -8.451 1.00 95.06 259 VAL A CA 1
ATOM 2114 C C . VAL A 1 259 ? 12.684 -7.652 -9.756 1.00 95.06 259 VAL A C 1
ATOM 2116 O O . VAL A 1 259 ? 11.637 -7.912 -10.349 1.00 95.06 259 VAL A O 1
ATOM 2119 N N . TYR A 1 260 ? 13.579 -6.791 -10.255 1.00 93.06 260 TYR A N 1
ATOM 2120 C CA . TYR A 1 260 ? 13.413 -6.147 -11.563 1.00 93.06 260 TYR A CA 1
ATOM 2121 C C . TYR A 1 260 ? 13.401 -7.159 -12.714 1.00 93.06 260 TYR A C 1
ATOM 2123 O O . TYR A 1 260 ? 12.588 -7.034 -13.625 1.00 93.06 260 TYR A O 1
ATOM 2131 N N . GLU A 1 261 ? 14.254 -8.184 -12.672 1.00 94.94 261 GLU A N 1
ATOM 2132 C CA . GLU A 1 261 ? 14.257 -9.272 -13.657 1.00 94.94 261 GLU A CA 1
ATOM 2133 C C . GLU A 1 261 ? 12.935 -10.044 -13.651 1.00 94.94 261 GLU A C 1
ATOM 2135 O O . GLU A 1 261 ? 12.333 -10.228 -14.710 1.00 94.94 261 GLU A O 1
ATOM 2140 N N . GLN A 1 262 ? 12.431 -10.403 -12.464 1.00 95.06 262 GLN A N 1
ATOM 2141 C CA . GLN A 1 262 ? 11.117 -11.034 -12.321 1.00 95.06 262 GLN A CA 1
ATOM 2142 C C . GLN A 1 262 ? 10.003 -10.158 -12.921 1.00 95.06 262 GLN A C 1
ATOM 2144 O O . GLN A 1 262 ? 9.144 -10.658 -13.650 1.00 95.06 262 GLN A O 1
ATOM 2149 N N . LEU A 1 263 ? 10.016 -8.852 -12.631 1.00 93.19 263 LEU A N 1
ATOM 2150 C CA . LEU A 1 263 ? 9.032 -7.905 -13.154 1.00 93.19 263 LEU A CA 1
ATOM 2151 C C . LEU A 1 263 ? 9.094 -7.809 -14.686 1.00 93.19 263 LEU A C 1
ATOM 2153 O O . LEU A 1 263 ? 8.055 -7.873 -15.340 1.00 93.19 263 LEU A O 1
ATOM 2157 N N . LEU A 1 264 ? 10.290 -7.700 -15.270 1.00 92.62 264 LEU A N 1
ATOM 2158 C CA . LEU A 1 264 ? 10.471 -7.633 -16.724 1.00 92.62 264 LEU A CA 1
ATOM 2159 C C . LEU A 1 264 ? 9.973 -8.898 -17.424 1.00 92.62 264 LEU A C 1
ATOM 2161 O O . LEU A 1 264 ? 9.302 -8.800 -18.453 1.00 92.62 264 LEU A O 1
ATOM 2165 N N . ASP A 1 265 ? 10.274 -10.073 -16.875 1.00 93.38 265 ASP A N 1
ATOM 2166 C CA . ASP A 1 265 ? 9.795 -11.346 -17.414 1.00 93.38 265 ASP A CA 1
ATOM 2167 C C . ASP A 1 265 ? 8.269 -11.408 -17.422 1.00 93.38 265 ASP A C 1
ATOM 2169 O O . ASP A 1 265 ? 7.659 -11.815 -18.415 1.00 93.38 265 ASP A O 1
ATOM 2173 N N . LEU A 1 266 ? 7.641 -10.960 -16.338 1.00 91.25 266 LEU A N 1
ATOM 2174 C CA . LEU A 1 266 ? 6.193 -10.929 -16.220 1.00 91.25 266 LEU A CA 1
ATOM 2175 C C . LEU A 1 266 ? 5.565 -9.929 -17.200 1.00 91.25 266 LEU A C 1
ATOM 2177 O O . LEU A 1 266 ? 4.620 -10.280 -17.915 1.00 91.25 266 LEU A O 1
ATOM 2181 N N . MET A 1 267 ? 6.108 -8.712 -17.290 1.00 88.81 267 MET A N 1
ATOM 2182 C CA . MET A 1 267 ? 5.622 -7.689 -18.221 1.00 88.81 267 MET A CA 1
ATOM 2183 C C . MET A 1 267 ? 5.713 -8.167 -19.673 1.00 88.81 267 MET A C 1
ATOM 2185 O O . MET A 1 267 ? 4.764 -7.976 -20.428 1.00 88.81 267 MET A O 1
ATOM 2189 N N . LYS A 1 268 ? 6.802 -8.851 -20.050 1.00 85.12 268 LYS A N 1
ATOM 2190 C CA . LYS A 1 268 ? 6.976 -9.435 -21.391 1.00 85.12 268 LYS A CA 1
ATOM 2191 C C . LYS A 1 268 ? 5.966 -10.547 -21.676 1.00 85.12 268 LYS A C 1
ATOM 2193 O O . LYS A 1 268 ? 5.371 -10.558 -22.747 1.00 85.12 268 LYS A O 1
ATOM 2198 N N . ARG A 1 269 ? 5.730 -11.460 -20.724 1.00 84.94 269 ARG A N 1
ATOM 2199 C CA . ARG A 1 269 ? 4.736 -12.546 -20.872 1.00 84.94 269 ARG A CA 1
ATOM 2200 C C . ARG A 1 269 ? 3.299 -12.037 -20.951 1.00 84.94 269 ARG A C 1
ATOM 2202 O O . ARG A 1 269 ? 2.460 -12.685 -21.565 1.00 84.94 269 ARG A O 1
ATOM 2209 N N . SER A 1 270 ? 3.019 -10.895 -20.328 1.00 79.69 270 SER A N 1
ATOM 2210 C CA . SER A 1 270 ? 1.679 -10.301 -20.288 1.00 79.69 270 SER A CA 1
ATOM 2211 C C . SER A 1 270 ? 1.317 -9.533 -21.563 1.00 79.69 270 SER A C 1
ATOM 2213 O O . SER A 1 270 ? 0.180 -9.081 -21.698 1.00 79.69 270 SER A O 1
ATOM 2215 N N . GLN A 1 271 ? 2.252 -9.368 -22.505 1.00 74.69 271 GLN A N 1
ATOM 2216 C CA . GLN A 1 271 ? 1.967 -8.721 -23.784 1.00 74.69 271 GLN A CA 1
ATOM 2217 C C . GLN A 1 271 ? 1.207 -9.682 -24.717 1.00 74.69 271 GLN A C 1
ATOM 2219 O O . GLN A 1 271 ? 1.700 -10.777 -24.998 1.00 74.69 271 GLN A O 1
ATOM 2224 N N . PRO A 1 272 ? 0.020 -9.300 -25.229 1.00 66.62 272 PRO A N 1
ATOM 2225 C CA . PRO A 1 272 ? -0.728 -10.146 -26.147 1.00 66.62 272 PRO A CA 1
ATOM 2226 C C . PRO A 1 272 ? 0.031 -10.327 -27.467 1.00 66.62 272 PRO A C 1
ATOM 2228 O O . PRO A 1 272 ? 0.415 -9.351 -28.115 1.00 66.62 272 PRO A O 1
ATOM 2231 N N . ALA A 1 273 ? 0.212 -11.580 -27.892 1.00 64.88 273 ALA A N 1
ATOM 2232 C CA . ALA A 1 273 ? 0.867 -11.901 -29.156 1.00 64.88 273 ALA A CA 1
ATOM 2233 C C . ALA A 1 273 ? 0.103 -11.274 -30.338 1.00 64.88 273 ALA A C 1
ATOM 2235 O O . ALA A 1 273 ? -1.072 -11.565 -30.554 1.00 64.88 273 ALA A O 1
ATOM 2236 N N . GLY A 1 274 ? 0.774 -10.406 -31.099 1.00 58.56 274 GLY A N 1
ATOM 2237 C CA . GLY A 1 274 ? 0.213 -9.760 -32.291 1.00 58.56 274 GLY A CA 1
ATOM 2238 C C . GLY A 1 274 ? -0.612 -8.490 -32.041 1.00 58.56 274 GLY A C 1
ATOM 2239 O O . GLY A 1 274 ? -1.086 -7.896 -33.008 1.00 58.56 274 GLY A O 1
ATOM 2240 N N . ALA A 1 275 ? -0.771 -8.037 -30.793 1.00 64.81 275 ALA A N 1
ATOM 2241 C CA . ALA A 1 275 ? -1.374 -6.738 -30.499 1.00 64.81 275 ALA A CA 1
ATOM 2242 C C . ALA A 1 275 ? -0.327 -5.614 -30.570 1.00 64.81 275 ALA A C 1
ATOM 2244 O O . ALA A 1 275 ? 0.818 -5.791 -30.153 1.00 64.81 275 ALA A O 1
ATOM 2245 N N . ALA A 1 276 ? -0.724 -4.435 -31.059 1.00 66.75 276 ALA A N 1
ATOM 2246 C CA . ALA A 1 276 ? 0.126 -3.250 -30.995 1.00 66.75 276 ALA A CA 1
ATOM 2247 C C . ALA A 1 276 ? 0.391 -2.889 -29.523 1.00 66.75 276 ALA A C 1
ATOM 2249 O O . ALA A 1 276 ? -0.541 -2.594 -28.771 1.00 66.75 276 ALA A O 1
ATOM 2250 N N . VAL A 1 277 ? 1.658 -2.930 -29.101 1.00 72.38 277 VAL A N 1
ATOM 2251 C CA . VAL A 1 277 ? 2.053 -2.562 -27.736 1.00 72.38 277 VAL A CA 1
ATOM 2252 C C . VAL A 1 277 ? 1.839 -1.061 -27.557 1.00 72.38 277 VAL A C 1
ATOM 2254 O O . VAL A 1 277 ? 2.335 -0.253 -28.347 1.00 72.38 277 VAL A O 1
ATOM 2257 N N . SER A 1 278 ? 1.083 -0.685 -26.524 1.00 77.56 278 SER A N 1
ATOM 2258 C CA . SER A 1 278 ? 0.828 0.724 -26.225 1.00 77.56 278 SER A CA 1
ATOM 2259 C C . SER A 1 278 ? 2.125 1.446 -25.839 1.00 77.56 278 SER A C 1
ATOM 2261 O O . SER A 1 278 ? 2.981 0.865 -25.169 1.00 77.56 278 SER A O 1
ATOM 2263 N N . ALA A 1 279 ? 2.251 2.727 -26.200 1.00 72.56 279 ALA A N 1
ATOM 2264 C CA . ALA A 1 279 ? 3.413 3.545 -25.833 1.00 72.56 279 ALA A CA 1
ATOM 2265 C C . ALA A 1 279 ? 3.647 3.575 -24.311 1.00 72.56 279 ALA A C 1
ATOM 2267 O O . ALA A 1 279 ? 4.783 3.541 -23.849 1.00 72.56 279 ALA A O 1
ATOM 2268 N N . GLN A 1 280 ? 2.565 3.571 -23.526 1.00 72.69 280 GLN A N 1
ATOM 2269 C CA . GLN A 1 280 ? 2.623 3.539 -22.066 1.00 72.69 280 GLN A CA 1
ATOM 2270 C C . GLN A 1 280 ? 3.242 2.233 -21.546 1.00 72.69 280 GLN A C 1
ATOM 2272 O O . GLN A 1 280 ? 4.100 2.268 -20.669 1.00 72.69 280 GLN A O 1
ATOM 2277 N N . SER A 1 281 ? 2.866 1.088 -22.121 1.00 74.81 281 SER A N 1
ATOM 2278 C CA . SER A 1 281 ? 3.456 -0.206 -21.760 1.00 74.81 281 SER A CA 1
ATOM 2279 C C . SER A 1 281 ? 4.940 -0.283 -22.130 1.00 74.81 281 SER A C 1
ATOM 2281 O O . SER A 1 281 ? 5.722 -0.870 -21.386 1.00 74.81 281 SER A O 1
ATOM 2283 N N . VAL A 1 282 ? 5.341 0.321 -23.256 1.00 78.69 282 VAL A N 1
ATOM 2284 C CA . VAL A 1 282 ? 6.760 0.426 -23.635 1.00 78.69 282 VAL A CA 1
ATOM 2285 C C . VAL A 1 282 ? 7.521 1.285 -22.628 1.00 78.69 282 VAL A C 1
ATOM 2287 O O . VAL A 1 282 ? 8.528 0.828 -22.096 1.00 78.69 282 VAL A O 1
ATOM 2290 N N . LEU A 1 283 ? 7.017 2.480 -22.306 1.00 73.19 283 LEU A N 1
ATOM 2291 C CA . LEU A 1 283 ? 7.622 3.374 -21.313 1.00 73.19 283 LEU A CA 1
ATOM 2292 C C . LEU A 1 283 ? 7.808 2.700 -19.951 1.00 73.19 283 LEU A C 1
ATOM 2294 O O . LEU A 1 283 ? 8.862 2.836 -19.335 1.00 73.19 283 LEU A O 1
ATOM 2298 N N . GLU A 1 284 ? 6.812 1.948 -19.486 1.00 77.44 284 GLU A N 1
ATOM 2299 C CA . GLU A 1 284 ? 6.906 1.223 -18.218 1.00 77.44 284 GLU A CA 1
ATOM 2300 C C . GLU A 1 284 ? 8.014 0.167 -18.242 1.00 77.44 284 GLU A C 1
ATOM 2302 O O . GLU A 1 284 ? 8.804 0.098 -17.303 1.00 77.44 284 GLU A O 1
ATOM 2307 N N . ILE A 1 285 ? 8.128 -0.613 -19.323 1.00 81.81 285 ILE A N 1
ATOM 2308 C CA . ILE A 1 285 ? 9.205 -1.605 -19.466 1.00 81.81 285 ILE A CA 1
ATOM 2309 C C . ILE A 1 285 ? 10.569 -0.915 -19.492 1.00 81.81 285 ILE A C 1
ATOM 2311 O O . ILE A 1 285 ? 11.473 -1.337 -18.774 1.00 81.81 285 ILE A O 1
ATOM 2315 N N . ARG A 1 286 ? 10.713 0.165 -20.270 1.00 79.62 286 ARG A N 1
ATOM 2316 C CA . ARG A 1 286 ? 11.972 0.920 -20.379 1.00 79.62 286 ARG A CA 1
ATOM 2317 C C . ARG A 1 286 ? 12.389 1.533 -19.050 1.00 79.62 286 ARG A C 1
ATOM 2319 O O . ARG A 1 286 ? 13.561 1.485 -18.695 1.00 79.62 286 ARG A O 1
ATOM 2326 N N . SER A 1 287 ? 11.427 2.055 -18.291 1.00 79.00 287 SER A N 1
ATOM 2327 C CA . SER A 1 287 ? 11.666 2.548 -16.937 1.00 79.00 287 SER A CA 1
ATOM 2328 C C . SER A 1 287 ? 12.223 1.435 -16.046 1.00 79.00 287 SER A C 1
ATOM 2330 O O . SER A 1 287 ? 13.235 1.633 -15.381 1.00 79.00 287 SER A O 1
ATOM 2332 N N . VAL A 1 288 ? 11.637 0.235 -16.066 1.00 80.44 288 VAL A N 1
ATOM 2333 C CA . VAL A 1 288 ? 12.141 -0.899 -15.272 1.00 80.44 288 VAL A CA 1
ATOM 2334 C C . VAL A 1 288 ? 13.543 -1.342 -15.727 1.00 80.44 288 VAL A C 1
ATOM 2336 O O . VAL A 1 288 ? 14.399 -1.596 -14.879 1.00 80.44 288 VAL A O 1
ATOM 2339 N N . GLU A 1 289 ? 13.812 -1.384 -17.038 1.00 80.88 289 GLU A N 1
ATOM 2340 C CA . GLU A 1 289 ? 15.149 -1.668 -17.593 1.00 80.88 289 GLU A CA 1
ATOM 2341 C C . GLU A 1 289 ? 16.194 -0.646 -17.099 1.00 80.88 289 GLU A C 1
ATOM 2343 O O . GLU A 1 289 ? 17.268 -1.040 -16.642 1.00 80.88 289 GLU A O 1
ATOM 2348 N N . LEU A 1 290 ? 15.856 0.650 -17.088 1.00 78.50 290 LEU A N 1
ATOM 2349 C CA . LEU A 1 290 ? 16.720 1.718 -16.569 1.00 78.50 290 LEU A CA 1
ATOM 2350 C C . LEU A 1 290 ? 17.048 1.528 -15.081 1.00 78.50 290 LEU A C 1
ATOM 2352 O O . LEU A 1 290 ? 18.209 1.637 -14.673 1.00 78.50 290 LEU A O 1
ATOM 2356 N N . HIS A 1 291 ? 16.038 1.237 -14.256 1.00 80.38 291 HIS A N 1
ATOM 2357 C CA . HIS A 1 291 ? 16.236 1.043 -12.819 1.00 80.38 291 HIS A CA 1
ATOM 2358 C C . HIS A 1 291 ? 17.102 -0.188 -12.526 1.00 80.38 291 HIS A C 1
ATOM 2360 O O . HIS A 1 291 ? 17.972 -0.130 -11.653 1.00 80.38 291 HIS A O 1
ATOM 2366 N N . LYS A 1 292 ? 16.924 -1.277 -13.287 1.00 86.94 292 LYS A N 1
ATOM 2367 C CA . LYS A 1 292 ? 17.785 -2.461 -13.200 1.00 86.94 292 LYS A CA 1
ATOM 2368 C C . LYS A 1 292 ? 19.238 -2.114 -13.529 1.00 86.94 292 LYS A C 1
ATOM 2370 O O . LYS A 1 292 ? 20.127 -2.432 -12.740 1.00 86.94 292 LYS A O 1
ATOM 2375 N N . ALA A 1 293 ? 19.483 -1.442 -14.653 1.00 71.00 293 ALA A N 1
ATOM 2376 C CA . ALA A 1 293 ? 20.837 -1.086 -15.071 1.00 71.00 293 ALA A CA 1
ATOM 2377 C C . ALA A 1 293 ? 21.510 -0.121 -14.074 1.00 71.00 293 ALA A C 1
ATOM 2379 O O . ALA A 1 293 ? 22.689 -0.262 -13.745 1.00 71.00 293 ALA A O 1
ATOM 2380 N N . THR A 1 294 ? 20.733 0.795 -13.491 1.00 75.62 294 THR A N 1
ATOM 2381 C CA . THR A 1 294 ? 21.193 1.684 -12.413 1.00 75.62 294 THR A CA 1
ATOM 2382 C C . THR A 1 294 ? 21.542 0.920 -11.131 1.00 75.62 294 THR A C 1
ATOM 2384 O O . THR A 1 294 ? 22.496 1.272 -10.442 1.00 75.62 294 THR A O 1
ATOM 2387 N N . ALA A 1 295 ? 20.796 -0.131 -10.783 1.00 74.31 295 ALA A N 1
ATOM 2388 C CA . ALA A 1 295 ? 21.147 -0.993 -9.655 1.00 74.31 295 ALA A CA 1
ATOM 2389 C C . ALA A 1 295 ? 22.422 -1.812 -9.944 1.00 74.31 295 ALA A C 1
ATOM 2391 O O . ALA A 1 295 ? 23.284 -1.927 -9.076 1.00 74.31 295 ALA A O 1
ATOM 2392 N N . LEU A 1 296 ? 22.594 -2.315 -11.174 1.00 73.31 296 LEU A N 1
ATOM 2393 C CA . LEU A 1 296 ? 23.804 -3.033 -11.599 1.00 73.31 296 LEU A CA 1
ATOM 2394 C C . LEU A 1 296 ? 25.068 -2.169 -11.498 1.00 73.31 296 LEU A C 1
ATOM 2396 O O . LEU A 1 296 ? 26.094 -2.646 -11.004 1.00 73.31 296 LEU A O 1
ATOM 2400 N N . SER A 1 297 ? 25.001 -0.895 -11.904 1.00 72.25 297 SER A N 1
ATOM 2401 C CA . SER A 1 297 ? 26.153 0.019 -11.828 1.00 72.25 297 SER A CA 1
ATOM 2402 C C . SER A 1 297 ? 26.614 0.265 -10.386 1.00 72.25 297 SER A C 1
ATOM 2404 O O . SER A 1 297 ? 27.800 0.497 -10.138 1.00 72.25 297 SER A O 1
ATOM 2406 N N . LYS A 1 298 ? 25.694 0.133 -9.422 1.00 75.44 298 LYS A N 1
ATOM 2407 C CA . LYS A 1 298 ? 25.916 0.331 -7.985 1.00 75.44 298 LYS A CA 1
ATOM 2408 C C . LYS A 1 298 ? 26.416 -0.908 -7.239 1.00 75.44 298 LYS A C 1
ATOM 2410 O O . LYS A 1 298 ? 26.730 -0.793 -6.061 1.00 75.44 298 LYS A O 1
ATOM 2415 N N . LEU A 1 299 ? 26.577 -2.059 -7.897 1.00 71.00 299 LEU A N 1
ATOM 2416 C CA . LEU A 1 299 ? 27.211 -3.232 -7.275 1.00 71.00 299 LEU A CA 1
ATOM 2417 C C . LEU A 1 299 ? 28.722 -3.047 -7.026 1.00 71.00 299 LEU A C 1
ATOM 2419 O O . LEU A 1 299 ? 29.320 -3.865 -6.334 1.00 71.00 299 LEU A O 1
ATOM 2423 N N . TYR A 1 300 ? 29.351 -2.000 -7.581 1.00 64.31 300 TYR A N 1
ATOM 2424 C CA . TYR A 1 300 ? 30.787 -1.689 -7.446 1.00 64.31 300 TYR A CA 1
ATOM 2425 C C . TYR A 1 300 ? 31.734 -2.861 -7.791 1.00 64.31 300 TYR A C 1
ATOM 2427 O O . TYR A 1 300 ? 32.863 -2.936 -7.306 1.00 64.31 300 TYR A O 1
ATOM 2435 N N . VAL A 1 301 ? 31.295 -3.765 -8.671 1.00 73.25 301 VAL A N 1
ATOM 2436 C CA . VAL A 1 301 ? 32.098 -4.859 -9.235 1.00 73.25 301 VAL A CA 1
ATOM 2437 C C . VAL A 1 301 ? 32.326 -4.572 -10.715 1.00 73.25 301 VAL A C 1
ATOM 2439 O O . VAL A 1 301 ? 31.363 -4.389 -11.452 1.00 73.25 301 VAL A O 1
ATOM 2442 N N . TRP A 1 302 ? 33.585 -4.596 -11.172 1.00 60.34 302 TRP A N 1
ATOM 2443 C CA . TRP A 1 302 ? 33.973 -4.210 -12.542 1.00 60.34 302 TRP A CA 1
ATOM 2444 C C . TRP A 1 302 ? 33.119 -4.863 -13.640 1.00 60.34 302 TRP A C 1
ATOM 2446 O O . TRP A 1 302 ? 32.669 -4.183 -14.561 1.00 60.34 302 TRP A O 1
ATOM 2456 N N . ARG A 1 303 ? 32.844 -6.169 -13.514 1.00 71.94 303 ARG A N 1
ATOM 2457 C CA . ARG A 1 303 ? 32.005 -6.917 -14.463 1.00 71.94 303 ARG A CA 1
ATOM 2458 C C . ARG A 1 303 ? 30.566 -6.392 -14.500 1.00 71.94 303 ARG A C 1
ATOM 2460 O O . ARG A 1 303 ? 30.021 -6.218 -15.582 1.00 71.94 303 ARG A O 1
ATOM 2467 N N . SER A 1 304 ? 29.975 -6.122 -13.337 1.00 65.69 304 SER A N 1
ATOM 2468 C CA . SER A 1 304 ? 28.620 -5.573 -13.225 1.00 65.69 304 SER A CA 1
ATOM 2469 C C . SER A 1 304 ? 28.546 -4.134 -13.735 1.00 65.69 304 SER A C 1
ATOM 2471 O O . SER A 1 304 ? 27.558 -3.761 -14.353 1.00 65.69 304 SER A O 1
ATOM 2473 N N . THR A 1 305 ? 29.601 -3.338 -13.541 1.00 64.56 305 THR A N 1
ATOM 2474 C CA . THR A 1 305 ? 29.689 -1.973 -14.079 1.00 64.56 305 THR A CA 1
ATOM 2475 C C . THR A 1 305 ? 29.791 -1.964 -15.606 1.00 64.56 305 THR A C 1
ATOM 2477 O O . THR A 1 305 ? 29.109 -1.166 -16.240 1.00 64.56 305 THR A O 1
ATOM 2480 N N . HIS A 1 306 ? 30.579 -2.864 -16.207 1.00 69.75 306 HIS A N 1
ATOM 2481 C CA . HIS A 1 306 ? 30.606 -3.030 -17.668 1.00 69.75 306 HIS A CA 1
ATOM 2482 C C . HIS A 1 306 ? 29.245 -3.475 -18.207 1.00 69.75 306 HIS A C 1
ATOM 2484 O O . HIS A 1 306 ? 28.725 -2.862 -19.130 1.00 69.75 306 HIS A O 1
ATOM 2490 N N . GLN A 1 307 ? 28.628 -4.478 -17.576 1.00 74.56 307 GLN A N 1
ATOM 2491 C CA . GLN A 1 307 ? 27.291 -4.928 -17.958 1.00 74.56 307 GLN A CA 1
ATOM 2492 C C . GLN A 1 307 ? 26.258 -3.795 -17.864 1.00 74.56 307 GLN A C 1
ATOM 2494 O O . GLN A 1 307 ? 25.445 -3.636 -18.766 1.00 74.56 307 GLN A O 1
ATOM 2499 N N . ALA A 1 308 ? 26.294 -2.989 -16.799 1.00 68.88 308 ALA A N 1
ATOM 2500 C CA . ALA A 1 308 ? 25.406 -1.841 -16.656 1.00 68.88 308 ALA A CA 1
ATOM 2501 C C . ALA A 1 308 ? 25.608 -0.814 -17.779 1.00 68.88 308 ALA A C 1
ATOM 2503 O O . ALA A 1 308 ? 24.629 -0.274 -18.284 1.00 68.88 308 ALA A O 1
ATOM 2504 N N . HIS A 1 309 ? 26.857 -0.558 -18.179 1.00 72.06 309 HIS A N 1
ATOM 2505 C CA . HIS A 1 309 ? 27.164 0.335 -19.294 1.00 72.06 309 HIS A CA 1
ATOM 2506 C C . HIS A 1 309 ? 26.581 -0.190 -20.612 1.00 72.06 309 HIS A C 1
ATOM 2508 O O . HIS A 1 309 ? 25.852 0.541 -21.277 1.00 72.06 309 HIS A O 1
ATOM 2514 N N . ASP A 1 310 ? 26.816 -1.463 -20.940 1.00 74.31 310 ASP A N 1
ATOM 2515 C CA . ASP A 1 310 ? 26.273 -2.092 -22.149 1.00 74.31 310 ASP A CA 1
ATOM 2516 C C . ASP A 1 310 ? 24.732 -2.065 -22.158 1.00 74.31 310 ASP A C 1
ATOM 2518 O O . ASP A 1 310 ? 24.112 -1.751 -23.177 1.00 74.31 310 ASP A O 1
ATOM 2522 N N . GLU A 1 311 ? 24.097 -2.347 -21.011 1.00 78.38 311 GLU A N 1
ATOM 2523 C CA . GLU A 1 311 ? 22.638 -2.287 -20.858 1.00 78.38 311 GLU A CA 1
ATOM 2524 C C . GLU A 1 311 ? 22.095 -0.856 -21.033 1.00 78.38 311 GLU A C 1
ATOM 2526 O O . GLU A 1 311 ? 21.066 -0.680 -21.688 1.00 78.38 311 GLU A O 1
ATOM 2531 N N . LEU A 1 312 ? 22.781 0.166 -20.507 1.00 74.56 312 LEU A N 1
ATOM 2532 C CA . LEU A 1 312 ? 22.379 1.574 -20.635 1.00 74.56 312 LEU A CA 1
ATOM 2533 C C . LEU A 1 312 ? 22.545 2.104 -22.064 1.00 74.56 312 LEU A C 1
ATOM 2535 O O . LEU A 1 312 ? 21.648 2.787 -22.558 1.00 74.56 312 LEU A O 1
ATOM 2539 N N . VAL A 1 313 ? 23.633 1.747 -22.755 1.00 73.62 313 VAL A N 1
ATOM 2540 C CA . VAL A 1 313 ? 23.841 2.100 -24.170 1.00 73.62 313 VAL A CA 1
ATOM 2541 C C . VAL A 1 313 ? 22.750 1.471 -25.039 1.00 73.62 313 VAL A C 1
ATOM 2543 O O . VAL A 1 313 ? 22.073 2.174 -25.789 1.00 73.62 313 VAL A O 1
ATOM 2546 N N . ALA A 1 314 ? 22.497 0.169 -24.877 1.00 81.12 314 ALA A N 1
ATOM 2547 C CA . ALA A 1 314 ? 21.439 -0.517 -25.617 1.00 81.12 314 ALA A CA 1
ATOM 2548 C C . ALA A 1 314 ? 20.039 0.046 -25.302 1.00 81.12 314 ALA A C 1
ATOM 2550 O O . ALA A 1 314 ? 19.162 0.067 -26.169 1.00 81.12 314 ALA A O 1
ATOM 2551 N N . LEU A 1 315 ? 19.801 0.491 -24.063 1.00 76.62 315 LEU A N 1
ATOM 2552 C CA . LEU A 1 315 ? 18.546 1.131 -23.673 1.00 76.62 315 LEU A CA 1
ATOM 2553 C C . LEU A 1 315 ? 18.376 2.502 -24.337 1.00 76.62 315 LEU A C 1
ATOM 2555 O O . LEU A 1 315 ? 17.282 2.799 -24.815 1.00 76.62 315 LEU A O 1
ATOM 2559 N N . SER A 1 316 ? 19.442 3.300 -24.410 1.00 74.25 316 SER A N 1
ATOM 2560 C CA . SER A 1 316 ? 19.449 4.597 -25.097 1.00 74.25 316 SER A CA 1
ATOM 2561 C C . SER A 1 316 ? 19.056 4.453 -26.573 1.00 74.25 316 SER A C 1
ATOM 2563 O O . SER A 1 316 ? 18.141 5.130 -27.048 1.00 74.25 316 SER A O 1
ATOM 2565 N N . GLU A 1 317 ? 19.649 3.483 -27.279 1.00 79.75 317 GLU A N 1
ATOM 2566 C CA . GLU A 1 317 ? 19.316 3.185 -28.679 1.00 79.75 317 GLU A CA 1
ATOM 2567 C C . GLU A 1 317 ? 17.851 2.757 -28.856 1.00 79.75 317 GLU A C 1
ATOM 2569 O O . GLU A 1 317 ? 17.167 3.220 -29.772 1.00 79.75 317 GLU A O 1
ATOM 2574 N N . LYS A 1 318 ? 17.340 1.894 -27.965 1.00 84.62 318 LYS A N 1
ATOM 2575 C CA . LYS A 1 318 ? 15.929 1.473 -27.981 1.00 84.62 318 LYS A CA 1
ATOM 2576 C C . LYS A 1 318 ? 14.985 2.643 -27.726 1.00 84.62 318 LYS A C 1
ATOM 2578 O O . LYS A 1 318 ? 13.974 2.751 -28.412 1.00 84.62 318 LYS A O 1
ATOM 2583 N N . LEU A 1 319 ? 15.302 3.517 -26.770 1.00 76.56 319 LEU A N 1
ATOM 2584 C CA . LEU A 1 319 ? 14.491 4.695 -26.465 1.00 76.56 319 LEU A CA 1
ATOM 2585 C C . LEU A 1 319 ? 14.430 5.664 -27.653 1.00 76.56 319 LEU A C 1
ATOM 2587 O O . LEU A 1 319 ? 13.363 6.200 -27.928 1.00 76.56 319 LEU A O 1
ATOM 2591 N N . ASP A 1 320 ? 15.529 5.868 -28.385 1.00 78.50 320 ASP A N 1
ATOM 2592 C CA . ASP A 1 320 ? 15.537 6.671 -29.623 1.00 78.50 320 ASP A CA 1
ATOM 2593 C C . ASP A 1 320 ? 14.675 6.052 -30.736 1.00 78.50 320 ASP A C 1
ATOM 2595 O O . ASP A 1 320 ? 13.912 6.748 -31.415 1.00 78.50 320 ASP A O 1
ATOM 2599 N N . GLN A 1 321 ? 14.727 4.728 -30.898 1.00 83.88 321 GLN A N 1
ATOM 2600 C CA . GLN A 1 321 ? 13.848 4.018 -31.830 1.00 83.88 321 GLN A CA 1
ATOM 2601 C C . GLN A 1 321 ? 12.373 4.144 -31.427 1.00 83.88 321 GLN A C 1
ATOM 2603 O O . GLN A 1 321 ? 11.542 4.504 -32.264 1.00 83.88 321 GLN A O 1
ATOM 2608 N N . ASP A 1 322 ? 12.054 3.902 -30.154 1.00 81.75 322 ASP A N 1
ATOM 2609 C CA . ASP A 1 322 ? 10.695 3.983 -29.618 1.00 81.75 322 ASP A CA 1
ATOM 2610 C C . ASP A 1 322 ? 10.149 5.418 -29.737 1.00 81.75 322 ASP A C 1
ATOM 2612 O O . ASP A 1 322 ? 9.029 5.611 -30.216 1.00 81.75 322 ASP A O 1
ATOM 2616 N N . TYR A 1 323 ? 10.957 6.440 -29.428 1.00 78.19 323 TYR A N 1
ATOM 2617 C CA . TYR A 1 323 ? 10.605 7.847 -29.643 1.00 78.19 3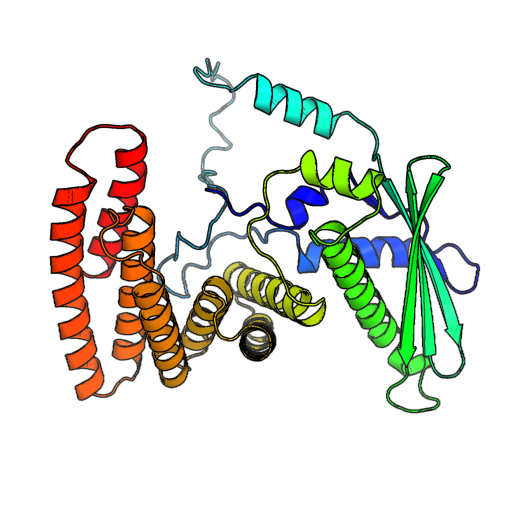23 TYR A CA 1
ATOM 2618 C C . TYR A 1 323 ? 10.222 8.099 -31.107 1.00 78.19 323 TYR A C 1
ATOM 2620 O O . TYR A 1 323 ? 9.142 8.610 -31.402 1.00 78.19 323 TYR A O 1
ATOM 2628 N N . LYS A 1 324 ? 11.043 7.654 -32.066 1.00 81.44 324 LYS A N 1
ATOM 2629 C CA . LYS A 1 324 ? 10.747 7.806 -33.503 1.00 81.44 324 LYS A CA 1
ATOM 2630 C C . LYS A 1 324 ? 9.476 7.081 -33.947 1.00 81.44 324 LYS A C 1
ATOM 2632 O O . LYS A 1 324 ? 8.911 7.474 -34.967 1.00 81.44 324 LYS A O 1
ATOM 2637 N N . VAL A 1 325 ? 9.044 6.032 -33.252 1.00 81.12 325 VAL A N 1
ATOM 2638 C CA . VAL A 1 325 ? 7.810 5.295 -33.563 1.00 81.12 325 VAL A CA 1
ATOM 2639 C C . VAL A 1 325 ? 6.592 5.984 -32.948 1.00 81.12 325 VAL A C 1
ATOM 2641 O O . VAL A 1 325 ? 5.606 6.211 -33.648 1.00 81.12 325 VAL A O 1
ATOM 2644 N N . TYR A 1 326 ? 6.661 6.352 -31.669 1.00 75.25 326 TYR A N 1
ATOM 2645 C CA . TYR A 1 326 ? 5.503 6.822 -30.905 1.00 75.25 326 TYR A CA 1
ATOM 2646 C C . TYR A 1 326 ? 5.300 8.347 -30.938 1.00 75.25 326 TYR A C 1
ATOM 2648 O O . TYR A 1 326 ? 4.185 8.809 -30.707 1.00 75.25 326 TYR A O 1
ATOM 2656 N N . CYS A 1 327 ? 6.327 9.132 -31.286 1.00 72.44 327 CYS A N 1
ATOM 2657 C CA . CYS A 1 327 ? 6.287 10.602 -31.266 1.00 72.44 327 CYS A CA 1
ATOM 2658 C C . CYS A 1 327 ? 6.103 11.276 -32.631 1.00 72.44 327 CYS A C 1
ATOM 2660 O O . CYS A 1 327 ? 6.045 12.501 -32.713 1.00 72.44 327 CYS A O 1
ATOM 2662 N N . LYS A 1 328 ? 5.977 10.511 -33.724 1.00 62.75 328 LYS A N 1
ATOM 2663 C CA . LYS A 1 328 ? 5.911 11.067 -35.091 1.00 62.75 328 LYS A CA 1
ATOM 2664 C C . LYS A 1 328 ? 4.571 11.694 -35.497 1.00 62.75 328 LYS A C 1
ATOM 2666 O O . LYS A 1 328 ? 4.499 12.279 -36.575 1.00 62.75 328 LYS A O 1
ATOM 2671 N N . THR A 1 329 ? 3.522 11.621 -34.678 1.00 54.03 329 THR A N 1
ATOM 2672 C CA . THR A 1 329 ? 2.208 12.209 -35.000 1.00 54.03 329 THR A CA 1
ATOM 2673 C C . THR A 1 329 ? 1.719 13.131 -33.891 1.00 54.03 329 THR A C 1
ATOM 2675 O O . THR A 1 329 ? 1.457 12.691 -32.773 1.00 54.03 329 THR A O 1
ATOM 2678 N N . SER A 1 330 ? 1.576 14.415 -34.231 1.00 48.62 330 SER A N 1
ATOM 2679 C CA . SER A 1 330 ? 1.183 15.538 -33.373 1.00 48.62 330 SER A CA 1
ATOM 2680 C C . SER A 1 330 ? -0.270 15.444 -32.890 1.00 48.62 330 SER A C 1
ATOM 2682 O O . SER A 1 330 ? -1.142 16.187 -33.340 1.00 48.62 330 SER A O 1
ATOM 2684 N N . SER A 1 331 ? -0.538 14.519 -31.974 1.00 53.25 331 SER A N 1
ATOM 2685 C CA . SER A 1 331 ? -1.708 14.569 -31.094 1.00 53.25 331 SER A CA 1
ATOM 2686 C C . SER A 1 331 ? -1.280 15.066 -29.711 1.00 53.25 331 SER A C 1
ATOM 2688 O O . SER A 1 331 ? -0.129 14.906 -29.315 1.00 53.25 331 SER A O 1
ATOM 2690 N N . THR A 1 332 ? -2.184 15.687 -28.962 1.00 49.69 332 THR A N 1
ATOM 2691 C CA . THR A 1 332 ? -1.900 16.228 -27.622 1.00 49.69 332 THR A CA 1
ATOM 2692 C C . THR A 1 332 ? -1.455 15.143 -26.631 1.00 49.69 332 THR A C 1
ATOM 2694 O O . THR A 1 332 ? -0.615 15.421 -25.779 1.00 49.69 332 THR A O 1
ATOM 2697 N N . ASP A 1 333 ? -1.931 13.901 -26.798 1.00 49.31 333 ASP A N 1
ATOM 2698 C CA . ASP A 1 333 ? -1.468 12.729 -26.035 1.00 49.31 333 ASP A CA 1
ATOM 2699 C C . ASP A 1 333 ? -0.011 12.359 -26.363 1.00 49.31 333 ASP A C 1
ATOM 2701 O O . ASP A 1 333 ? 0.722 11.893 -25.490 1.00 49.31 333 ASP A O 1
ATOM 2705 N N . ALA A 1 334 ? 0.453 12.635 -27.588 1.00 56.75 334 ALA A N 1
ATOM 2706 C CA . ALA A 1 334 ? 1.846 12.418 -27.960 1.00 56.75 334 ALA A CA 1
ATOM 2707 C C . ALA A 1 334 ? 2.786 13.329 -27.157 1.00 56.75 334 ALA A C 1
ATOM 2709 O O . ALA A 1 334 ? 3.834 12.870 -26.733 1.00 56.75 334 ALA A O 1
ATOM 2710 N N . ILE A 1 335 ? 2.408 14.575 -26.842 1.00 59.72 335 ILE A N 1
ATOM 2711 C CA . ILE A 1 335 ? 3.301 15.529 -26.154 1.00 59.72 335 ILE A CA 1
ATOM 2712 C C . ILE A 1 335 ? 3.736 15.007 -24.774 1.00 59.72 335 ILE A C 1
ATOM 2714 O O . ILE A 1 335 ? 4.922 15.025 -24.449 1.00 59.72 335 ILE A O 1
ATOM 2718 N N . THR A 1 336 ? 2.801 14.501 -23.964 1.00 63.00 336 THR A N 1
ATOM 2719 C CA . THR A 1 336 ? 3.119 13.994 -22.615 1.00 63.00 336 THR A CA 1
ATOM 2720 C C . THR A 1 336 ? 3.884 12.673 -22.661 1.00 63.00 336 THR A C 1
ATOM 2722 O O . THR A 1 336 ? 4.756 12.429 -21.831 1.00 63.00 336 THR A O 1
ATOM 2725 N N . THR A 1 337 ? 3.574 11.811 -23.629 1.00 63.78 337 THR A N 1
ATOM 2726 C CA . THR A 1 337 ? 4.295 10.552 -23.844 1.00 63.78 337 THR A CA 1
ATOM 2727 C C . THR A 1 337 ? 5.724 10.799 -24.338 1.00 63.78 337 THR A C 1
ATOM 2729 O O . THR A 1 337 ? 6.645 10.146 -23.858 1.00 63.78 337 THR A O 1
ATOM 2732 N N . CYS A 1 338 ? 5.931 11.769 -25.229 1.00 71.88 338 CYS A N 1
ATOM 2733 C CA . CYS A 1 338 ? 7.246 12.113 -25.772 1.00 71.88 338 CYS A CA 1
ATOM 2734 C C . CYS A 1 338 ? 8.167 12.744 -24.735 1.00 71.88 338 CYS A C 1
ATOM 2736 O O . CYS A 1 338 ? 9.321 12.336 -24.648 1.00 71.88 338 CYS A O 1
ATOM 2738 N N . ALA A 1 339 ? 7.642 13.630 -23.883 1.00 68.88 339 ALA A N 1
ATOM 2739 C CA . ALA A 1 339 ? 8.407 14.189 -22.769 1.00 68.88 339 ALA A CA 1
ATOM 2740 C C . ALA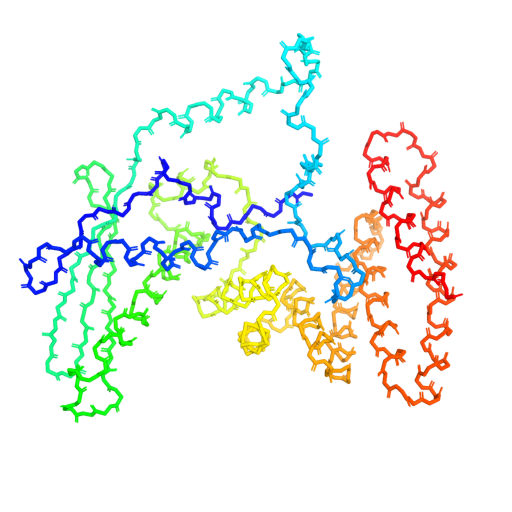 A 1 339 ? 8.970 13.092 -21.843 1.00 68.88 339 ALA A C 1
ATOM 2742 O O . ALA A 1 339 ? 10.113 13.175 -21.410 1.00 68.88 339 ALA A O 1
ATOM 2743 N N . LYS A 1 340 ? 8.206 12.017 -21.594 1.00 65.38 340 LYS A N 1
ATOM 2744 C CA . LYS A 1 340 ? 8.675 10.875 -20.788 1.00 65.38 340 LYS A CA 1
ATOM 2745 C C . LYS A 1 340 ? 9.762 10.053 -21.480 1.00 65.38 340 LYS A C 1
ATOM 2747 O O . LYS A 1 340 ? 10.647 9.527 -20.812 1.00 65.38 340 LYS A O 1
ATOM 2752 N N . PHE A 1 341 ? 9.697 9.906 -22.803 1.00 67.88 341 PHE A N 1
ATOM 2753 C CA . PHE A 1 341 ? 10.774 9.258 -23.555 1.00 67.88 341 PHE A CA 1
ATOM 2754 C C . PHE A 1 341 ? 12.062 10.089 -23.494 1.00 67.88 341 PHE A C 1
ATOM 2756 O O . PHE A 1 341 ? 13.121 9.525 -23.237 1.00 67.88 341 PHE A O 1
ATOM 2763 N N . GLU A 1 342 ? 11.964 11.409 -23.668 1.00 71.31 342 GLU A N 1
ATOM 2764 C CA . GLU A 1 342 ? 13.098 12.340 -23.555 1.00 71.31 342 GLU A CA 1
ATOM 2765 C C . GLU A 1 342 ? 13.708 12.328 -22.146 1.00 71.31 342 GLU A C 1
ATOM 2767 O O . GLU A 1 342 ? 14.928 12.280 -21.998 1.00 71.31 342 GLU A O 1
ATOM 2772 N N . GLU A 1 343 ? 12.872 12.292 -21.106 1.00 68.75 343 GLU A N 1
ATOM 2773 C CA . GLU A 1 343 ? 13.313 12.159 -19.715 1.00 68.75 343 GLU A CA 1
ATOM 2774 C C . GLU A 1 343 ? 14.116 10.868 -19.506 1.00 68.75 343 GLU A C 1
ATOM 2776 O O . GLU A 1 343 ? 15.249 10.914 -19.030 1.00 68.75 343 GLU A O 1
ATOM 2781 N N . LEU A 1 344 ? 13.586 9.714 -19.929 1.00 62.81 344 LEU A N 1
ATOM 2782 C CA . LEU A 1 344 ? 14.308 8.442 -19.821 1.00 62.81 344 LEU A CA 1
ATOM 2783 C C . LEU A 1 344 ? 15.619 8.451 -20.623 1.00 62.81 344 LEU A C 1
ATOM 2785 O O . LEU A 1 344 ? 16.615 7.907 -20.152 1.00 62.81 344 LEU A O 1
ATOM 2789 N N . GLN A 1 345 ? 15.649 9.082 -21.801 1.00 67.88 345 GLN A N 1
ATOM 2790 C CA . GLN A 1 345 ? 16.875 9.223 -22.594 1.00 67.88 345 GLN A CA 1
ATOM 2791 C C . GLN A 1 345 ? 17.940 10.037 -21.856 1.00 67.88 345 GLN A C 1
ATOM 2793 O O . GLN A 1 345 ? 19.100 9.614 -21.801 1.00 67.88 345 GLN A O 1
ATOM 2798 N N . ALA A 1 346 ? 17.558 11.156 -21.237 1.00 66.00 346 ALA A N 1
ATOM 2799 C CA . ALA A 1 346 ? 18.475 11.972 -20.444 1.00 66.00 346 ALA A CA 1
ATOM 2800 C C . ALA A 1 346 ? 19.124 11.158 -19.310 1.00 66.00 346 ALA A C 1
ATOM 2802 O O . ALA A 1 346 ? 20.314 11.306 -19.046 1.00 66.00 346 ALA A O 1
ATOM 2803 N N . LEU A 1 347 ? 18.377 10.232 -18.702 1.00 64.00 347 LEU A N 1
ATOM 2804 C CA . LEU A 1 347 ? 18.872 9.356 -17.633 1.00 64.00 347 LEU A CA 1
ATOM 2805 C C . LEU A 1 347 ? 19.780 8.215 -18.113 1.00 64.00 347 LEU A C 1
ATOM 2807 O O . LEU A 1 347 ? 20.493 7.626 -17.303 1.00 64.00 347 LEU A O 1
ATOM 2811 N N . THR A 1 348 ? 19.777 7.901 -19.411 1.00 59.34 348 THR A N 1
ATOM 2812 C CA . THR A 1 348 ? 20.714 6.931 -20.015 1.00 59.34 348 THR A CA 1
ATOM 2813 C C . THR A 1 348 ? 22.037 7.552 -20.456 1.00 59.34 348 THR A C 1
ATOM 2815 O O . THR A 1 348 ? 22.951 6.825 -20.840 1.00 59.34 348 THR A O 1
ATOM 2818 N N . SER A 1 349 ? 22.152 8.882 -20.409 1.00 58.31 349 SER A N 1
ATOM 2819 C CA . SER A 1 349 ? 23.356 9.604 -20.821 1.00 58.31 349 SER A CA 1
ATOM 2820 C C . SER A 1 349 ? 24.379 9.554 -19.683 1.00 58.31 349 SER A C 1
ATOM 2822 O O . SER A 1 349 ? 24.265 10.303 -18.714 1.00 58.31 349 SER A O 1
ATOM 2824 N N . ILE A 1 350 ? 25.320 8.607 -19.769 1.00 51.38 350 ILE A N 1
ATOM 2825 C CA . ILE A 1 350 ? 26.431 8.423 -18.816 1.00 51.38 350 ILE A CA 1
ATOM 2826 C C . ILE A 1 350 ? 27.557 9.407 -19.113 1.00 51.38 350 ILE A C 1
ATOM 2828 O O . ILE A 1 350 ? 27.934 9.512 -20.304 1.00 51.38 350 ILE A O 1
#

pLDDT: mean 72.54, std 19.97, range [23.52, 97.75]